Protein AF-A0AAN7ER90-F1 (afdb_monomer_lite)

Radius of gyration: 21.9 Å; chains: 1; bounding box: 72×57×53 Å

Organism: Quercus rubra (NCBI:txid3512)

Foldseek 3Di:
DDDDDDDPPPPPPPPPDDQWDKDWDFDADPPHDTKTFIFIDGADVPHDPDDPDDPDPPDDPDPPTQGLAIDAPLVDAPLWDWEDFDQKIKTFWHFDDDCVVVVVPRHDPVSCVVCVPPDDDRFWQWMWIAHSVPDDDDDRPGPCVRTDTADGEPDGFHNWDWDDDPSKIKIAGDPDDDDPDPDDPDPVSVVVRVVDLRIWMADPVVSDIDRDDDPPDDPPD

Structure (mmCIF, N/CA/C/O backbone):
data_AF-A0AAN7ER90-F1
#
_entry.id   AF-A0AAN7ER90-F1
#
loop_
_atom_site.group_PDB
_atom_site.id
_atom_site.type_symbol
_atom_site.label_atom_id
_atom_site.label_alt_id
_atom_site.label_comp_id
_atom_site.label_asym_id
_atom_site.label_entity_id
_atom_site.label_seq_id
_atom_site.pdbx_PDB_ins_code
_atom_site.Cartn_x
_atom_site.Cartn_y
_atom_site.Cartn_z
_atom_site.occupancy
_atom_site.B_iso_or_equiv
_atom_site.auth_seq_id
_atom_site.auth_comp_id
_atom_site.auth_asym_id
_atom_site.auth_atom_id
_atom_site.pdbx_PDB_model_num
ATOM 1 N N . MET A 1 1 ? -50.163 -34.558 -3.022 1.00 37.84 1 MET A N 1
ATOM 2 C CA . MET A 1 1 ? -48.714 -34.706 -3.271 1.00 37.84 1 MET A CA 1
ATOM 3 C C . MET A 1 1 ? -48.340 -33.726 -4.369 1.00 37.84 1 MET A C 1
ATOM 5 O O . MET A 1 1 ? -48.712 -33.955 -5.508 1.00 37.84 1 MET A O 1
ATOM 9 N N . MET A 1 2 ? -47.710 -32.604 -4.022 1.00 34.16 2 MET A N 1
ATOM 10 C CA . MET A 1 2 ? -47.084 -31.701 -4.992 1.00 34.16 2 MET A CA 1
ATOM 11 C C . MET A 1 2 ? -45.576 -31.827 -4.794 1.00 34.16 2 MET A C 1
ATOM 13 O O . MET A 1 2 ? -45.082 -31.567 -3.699 1.00 34.16 2 MET A O 1
ATOM 17 N N . ALA A 1 3 ? -44.870 -32.297 -5.818 1.00 35.50 3 ALA A N 1
ATOM 18 C CA . ALA A 1 3 ? -43.417 -32.316 -5.832 1.00 35.50 3 ALA A CA 1
ATOM 19 C C . ALA A 1 3 ? -42.932 -30.940 -6.301 1.00 35.50 3 ALA A C 1
ATOM 21 O O . ALA A 1 3 ? -43.167 -30.546 -7.440 1.00 35.50 3 ALA A O 1
ATOM 22 N N . SER A 1 4 ? -42.302 -30.203 -5.389 1.00 38.75 4 SER A N 1
ATOM 23 C CA . SER A 1 4 ? -41.541 -28.990 -5.679 1.00 38.75 4 SER A CA 1
ATOM 24 C C . SER A 1 4 ? -40.199 -29.406 -6.281 1.00 38.75 4 SER A C 1
ATOM 26 O O . SER A 1 4 ? -39.395 -30.053 -5.608 1.00 38.75 4 SER A O 1
ATOM 28 N N . SER A 1 5 ? -39.972 -29.093 -7.557 1.00 40.31 5 SER A N 1
ATOM 29 C CA . SER A 1 5 ? -38.666 -29.236 -8.197 1.00 40.31 5 SER A CA 1
ATOM 30 C C . SER A 1 5 ? -37.827 -27.998 -7.886 1.00 40.31 5 SER A C 1
ATOM 32 O O . SER A 1 5 ? -38.046 -26.930 -8.456 1.00 40.31 5 SER A O 1
ATOM 34 N N . SER A 1 6 ? -36.870 -28.130 -6.971 1.00 41.88 6 SER A N 1
ATOM 35 C CA . SER A 1 6 ? -35.838 -27.120 -6.766 1.00 41.88 6 SER A CA 1
ATOM 36 C C . SER A 1 6 ? -34.815 -27.203 -7.900 1.00 41.88 6 SER A C 1
ATOM 38 O O . SER A 1 6 ? -33.973 -28.099 -7.947 1.00 41.88 6 SER A O 1
ATOM 40 N N . GLU A 1 7 ? -34.884 -26.258 -8.835 1.00 43.12 7 GLU A N 1
ATOM 41 C CA . GLU A 1 7 ? -33.808 -26.031 -9.796 1.00 43.12 7 GLU A CA 1
ATOM 42 C C . GLU A 1 7 ? -32.555 -25.577 -9.036 1.00 43.12 7 GLU A C 1
ATOM 44 O O . GLU A 1 7 ? -32.487 -24.477 -8.482 1.00 43.12 7 GLU A O 1
ATOM 49 N N . LYS A 1 8 ? -31.543 -26.447 -8.991 1.00 40.81 8 LYS A N 1
ATOM 50 C CA . LYS A 1 8 ? -30.180 -26.051 -8.640 1.00 40.81 8 LYS A CA 1
ATOM 51 C C . LYS A 1 8 ? -29.676 -25.117 -9.738 1.00 40.81 8 LYS A C 1
ATOM 53 O O . LYS A 1 8 ? -29.348 -25.572 -10.828 1.00 40.81 8 LYS A O 1
ATOM 58 N N . ARG A 1 9 ? -29.582 -23.819 -9.444 1.00 38.50 9 ARG A N 1
ATOM 59 C CA . ARG A 1 9 ? -28.737 -22.906 -10.222 1.00 38.50 9 ARG A CA 1
ATOM 60 C C . ARG A 1 9 ? -27.284 -23.329 -10.025 1.00 38.50 9 ARG A C 1
ATOM 62 O O . ARG A 1 9 ? -26.704 -23.077 -8.971 1.00 38.50 9 ARG A O 1
ATOM 69 N N . GLU A 1 10 ? -26.712 -23.988 -11.025 1.00 35.03 10 GLU A N 1
ATOM 70 C CA . GLU A 1 10 ? -25.263 -24.084 -11.161 1.00 35.03 10 GLU A CA 1
ATOM 71 C C . GLU A 1 10 ? -24.712 -22.673 -11.360 1.00 35.03 10 GLU A C 1
ATOM 73 O O . GLU A 1 10 ? -24.939 -22.026 -12.383 1.00 35.03 10 GLU A O 1
ATOM 78 N N . VAL A 1 11 ? -23.992 -22.181 -10.355 1.00 37.66 11 VAL A N 1
ATOM 79 C CA . VAL A 1 11 ? -23.098 -21.040 -10.523 1.00 37.66 11 VAL A CA 1
ATOM 80 C C . VAL A 1 11 ? -21.907 -21.560 -11.320 1.00 37.66 11 VAL A C 1
ATOM 82 O O . VAL A 1 11 ? -20.946 -22.083 -10.761 1.00 37.66 11 VAL A O 1
ATOM 85 N N . VAL A 1 12 ? -21.991 -21.473 -12.646 1.00 37.16 12 VAL A N 1
ATOM 86 C CA . VAL A 1 12 ? -20.831 -21.677 -13.513 1.00 37.16 12 VAL A CA 1
ATOM 87 C C . VAL A 1 12 ? -19.950 -20.441 -13.361 1.00 37.16 12 VAL A C 1
ATOM 89 O O . VAL A 1 12 ? -20.079 -19.470 -14.104 1.00 37.16 12 VAL A O 1
ATOM 92 N N . SER A 1 13 ? -19.059 -20.447 -12.370 1.00 42.06 13 SER A N 1
ATOM 93 C CA . SER A 1 13 ? -17.936 -19.517 -12.364 1.00 42.06 13 SER A CA 1
ATOM 94 C C . SER A 1 13 ? -16.975 -19.972 -13.461 1.00 42.06 13 SER A C 1
ATOM 96 O O . SER A 1 13 ? -16.136 -20.849 -13.241 1.00 42.06 13 SER A O 1
ATOM 98 N N . GLN A 1 14 ? -17.111 -19.422 -14.668 1.00 40.81 14 GLN A N 1
ATOM 99 C CA . GLN A 1 14 ? -16.024 -19.465 -15.641 1.00 40.81 14 GLN A CA 1
ATOM 100 C C . GLN A 1 14 ? -14.866 -18.658 -15.051 1.00 40.81 14 GLN A C 1
ATOM 102 O O . GLN A 1 14 ? -14.812 -17.439 -15.178 1.00 40.81 14 GLN A O 1
ATOM 107 N N . ALA A 1 15 ? -13.958 -19.341 -14.356 1.00 49.41 15 ALA A N 1
ATOM 108 C CA . ALA A 1 15 ? -12.673 -18.771 -14.000 1.00 49.41 15 ALA A CA 1
ATOM 109 C C . ALA A 1 15 ? -11.965 -18.427 -15.317 1.00 49.41 15 ALA A C 1
ATOM 111 O O . ALA A 1 15 ? -11.597 -19.320 -16.082 1.00 49.41 15 ALA A O 1
ATOM 112 N N . GLY A 1 16 ? -11.851 -17.133 -15.623 1.00 55.06 16 GLY A N 1
ATOM 113 C CA . GLY A 1 16 ? -11.078 -16.675 -16.770 1.00 55.06 16 GLY A CA 1
ATOM 114 C C . GLY A 1 16 ? -9.661 -17.237 -16.681 1.00 55.06 16 GLY A C 1
ATOM 115 O O . GLY A 1 16 ? -9.055 -17.243 -15.609 1.00 55.06 16 GLY A O 1
ATOM 116 N N . VAL A 1 17 ? -9.132 -17.744 -17.794 1.00 63.12 17 VAL A N 1
ATOM 117 C CA . VAL A 1 17 ? -7.743 -18.211 -17.843 1.00 63.12 17 VAL A CA 1
ATOM 118 C C . VAL A 1 17 ? -6.847 -16.982 -17.715 1.00 63.12 17 VAL A C 1
ATOM 120 O O . VAL A 1 17 ? -6.749 -16.187 -18.648 1.00 63.12 17 VAL A O 1
ATOM 123 N N . ALA A 1 18 ? -6.224 -16.798 -16.551 1.00 67.94 18 ALA A N 1
ATOM 124 C CA . ALA A 1 18 ? -5.278 -15.713 -16.334 1.00 67.94 18 ALA A CA 1
ATOM 125 C C . ALA A 1 18 ? -4.077 -15.885 -17.278 1.00 67.94 18 ALA A C 1
ATOM 127 O O . ALA A 1 18 ? -3.346 -16.870 -17.203 1.00 67.94 18 ALA A O 1
ATOM 128 N N . THR A 1 19 ? -3.879 -14.927 -18.182 1.00 80.12 19 THR A N 1
ATOM 129 C CA . THR A 1 19 ? -2.748 -14.905 -19.128 1.00 80.12 19 THR A CA 1
ATOM 130 C C . THR A 1 19 ? -1.550 -14.129 -18.590 1.00 80.12 19 THR A C 1
ATOM 132 O O . THR A 1 19 ? -0.470 -14.162 -19.179 1.00 80.12 19 THR A O 1
ATOM 135 N N . LYS A 1 20 ? -1.735 -13.424 -17.471 1.00 85.56 20 LYS A N 1
ATOM 136 C CA . LYS A 1 20 ? -0.750 -12.541 -16.857 1.00 85.56 20 LYS A CA 1
ATOM 137 C C . LYS A 1 20 ? -0.740 -12.739 -15.348 1.00 85.56 20 LYS A C 1
ATOM 139 O O . LYS A 1 20 ? -1.789 -12.925 -14.733 1.00 85.56 20 LYS A O 1
ATOM 144 N N . LEU A 1 21 ? 0.451 -12.668 -14.775 1.00 87.38 21 LEU A N 1
ATOM 145 C CA . LEU A 1 21 ? 0.702 -12.586 -13.347 1.00 87.38 21 LEU A CA 1
ATOM 146 C C . LEU A 1 21 ? 1.329 -11.227 -13.056 1.00 87.38 21 LEU A C 1
ATOM 148 O O . LEU A 1 21 ? 2.277 -10.826 -13.728 1.00 87.38 21 LEU A O 1
ATOM 152 N N . TYR A 1 22 ? 0.828 -10.555 -12.029 1.00 89.69 22 TYR A N 1
ATOM 153 C CA . TYR A 1 22 ? 1.427 -9.332 -11.520 1.00 89.69 22 TYR A CA 1
ATOM 154 C C . TYR A 1 22 ? 2.144 -9.627 -10.211 1.00 89.69 22 TYR A C 1
ATOM 156 O O . TYR A 1 22 ? 1.599 -10.307 -9.341 1.00 89.69 22 TYR A O 1
ATOM 164 N N . VAL A 1 23 ? 3.376 -9.141 -10.079 1.00 89.94 23 VAL A N 1
ATOM 165 C CA . VAL A 1 23 ? 4.202 -9.384 -8.892 1.00 89.94 23 VAL A CA 1
ATOM 166 C C . VAL A 1 23 ? 4.719 -8.057 -8.370 1.00 89.94 23 VAL A C 1
ATOM 168 O O . VAL A 1 23 ? 5.500 -7.389 -9.045 1.00 89.94 23 VAL A O 1
ATOM 171 N N . TYR A 1 24 ? 4.271 -7.681 -7.174 1.00 90.62 24 TYR A N 1
ATOM 172 C CA . TYR A 1 24 ? 4.796 -6.537 -6.439 1.00 90.62 24 TYR A CA 1
ATOM 173 C C . TYR A 1 24 ? 5.935 -7.004 -5.534 1.00 90.62 24 TYR A C 1
ATOM 175 O O . TYR A 1 24 ? 5.745 -7.917 -4.729 1.00 90.62 24 TYR A O 1
ATOM 183 N N . LEU A 1 25 ? 7.116 -6.410 -5.687 1.00 87.31 25 LEU A N 1
ATOM 184 C CA . LEU A 1 25 ? 8.321 -6.797 -4.963 1.00 87.31 25 LEU A CA 1
ATOM 185 C C . LEU A 1 25 ? 8.952 -5.597 -4.275 1.00 87.31 25 LEU A C 1
ATOM 187 O O . LEU A 1 25 ? 9.158 -4.549 -4.884 1.00 87.31 25 LEU A O 1
ATOM 191 N N . GLU A 1 26 ? 9.330 -5.825 -3.024 1.00 83.56 26 GLU A N 1
ATOM 192 C CA . GLU A 1 26 ? 10.341 -5.060 -2.309 1.00 83.56 26 GLU A CA 1
ATOM 193 C C . GLU A 1 26 ? 11.697 -5.726 -2.581 1.00 83.56 26 GLU A C 1
ATOM 195 O O . GLU A 1 26 ? 11.884 -6.910 -2.281 1.00 83.56 26 GLU A O 1
ATOM 200 N N . HIS A 1 27 ? 12.634 -5.006 -3.195 1.00 76.31 27 HIS A N 1
ATOM 201 C CA . HIS A 1 27 ? 13.953 -5.542 -3.544 1.00 76.31 27 HIS A CA 1
ATOM 202 C C . HIS A 1 27 ? 15.038 -4.469 -3.454 1.00 76.31 27 HIS A C 1
ATOM 204 O O . HIS A 1 27 ? 14.745 -3.283 -3.400 1.00 76.31 27 HIS A O 1
ATOM 210 N N . ALA A 1 28 ? 16.300 -4.884 -3.396 1.00 69.94 28 ALA A N 1
ATOM 211 C CA . ALA A 1 28 ? 17.447 -3.984 -3.421 1.00 69.94 28 ALA A CA 1
ATOM 212 C C . ALA A 1 28 ? 18.478 -4.518 -4.414 1.00 69.94 28 ALA A C 1
ATOM 214 O O . ALA A 1 28 ? 18.716 -5.728 -4.492 1.00 69.94 28 ALA A O 1
ATOM 215 N N . ILE A 1 29 ? 19.110 -3.621 -5.167 1.00 62.81 29 ILE A N 1
ATOM 216 C CA . ILE A 1 29 ? 20.208 -3.991 -6.059 1.00 62.81 29 ILE A CA 1
ATOM 217 C C . ILE A 1 29 ? 21.502 -3.958 -5.236 1.00 62.81 29 ILE A C 1
ATOM 219 O O . ILE A 1 29 ? 22.058 -2.898 -4.955 1.00 62.81 29 ILE A O 1
ATOM 223 N N . GLY A 1 30 ? 21.974 -5.133 -4.810 1.00 65.69 30 GLY A N 1
ATOM 224 C CA . GLY A 1 30 ? 23.170 -5.262 -3.971 1.00 65.69 30 GLY A CA 1
ATOM 225 C C . GLY A 1 30 ? 22.950 -4.708 -2.560 1.00 65.69 30 GLY A C 1
ATOM 226 O O . GLY A 1 30 ? 22.012 -5.107 -1.878 1.00 65.69 30 GLY A O 1
ATOM 227 N N . SER A 1 31 ? 23.824 -3.802 -2.120 1.00 59.88 31 SER A N 1
ATOM 228 C CA . SER A 1 31 ? 23.656 -3.027 -0.881 1.00 59.88 31 SER A CA 1
ATOM 229 C C . SER A 1 31 ? 22.943 -1.688 -1.107 1.00 59.88 31 SER A C 1
ATOM 231 O O . SER A 1 31 ? 23.024 -0.815 -0.248 1.00 59.88 31 SER A O 1
ATOM 233 N N . GLY A 1 32 ? 22.342 -1.499 -2.285 1.00 60.22 32 GLY A N 1
ATOM 234 C CA . GLY A 1 32 ? 21.674 -0.265 -2.677 1.00 60.22 32 GLY A CA 1
ATOM 235 C C . GLY A 1 32 ? 20.333 -0.043 -1.972 1.00 60.22 32 GLY A C 1
ATOM 236 O O . GLY A 1 32 ? 19.922 -0.843 -1.121 1.00 60.22 32 GLY A O 1
ATOM 237 N N . PRO A 1 33 ? 19.631 1.038 -2.340 1.00 67.50 33 PRO A N 1
ATOM 238 C CA . PRO A 1 33 ? 18.380 1.407 -1.710 1.00 67.50 33 PRO A CA 1
ATOM 239 C C . PRO A 1 33 ? 17.292 0.367 -1.961 1.00 67.50 33 PRO A C 1
ATOM 241 O O . PRO A 1 33 ? 17.321 -0.413 -2.916 1.00 67.50 33 PRO A O 1
ATOM 244 N N . LEU A 1 34 ? 16.300 0.389 -1.079 1.00 71.38 34 LEU A N 1
ATOM 245 C CA . LEU A 1 34 ? 15.117 -0.441 -1.194 1.00 71.38 34 LEU A CA 1
ATOM 246 C C . LEU A 1 34 ? 14.188 0.124 -2.276 1.00 71.38 34 LEU A C 1
ATOM 248 O O . LEU A 1 34 ? 13.732 1.260 -2.173 1.00 71.38 34 LEU A O 1
ATOM 252 N N . ILE A 1 35 ? 13.889 -0.681 -3.284 1.00 76.25 35 ILE A N 1
ATOM 253 C CA . ILE A 1 35 ? 13.062 -0.347 -4.439 1.00 76.25 35 ILE A CA 1
ATOM 254 C C . ILE A 1 35 ? 11.764 -1.149 -4.355 1.00 76.25 35 ILE A C 1
ATOM 256 O O . ILE A 1 35 ? 11.765 -2.335 -4.017 1.00 76.25 35 ILE A O 1
ATOM 260 N N . TYR A 1 36 ? 10.654 -0.501 -4.701 1.00 86.12 36 TYR A N 1
ATOM 261 C CA . TYR A 1 36 ? 9.364 -1.159 -4.872 1.00 86.12 36 TYR A CA 1
ATOM 262 C C . TYR A 1 36 ? 8.986 -1.165 -6.340 1.00 86.12 36 TYR A C 1
ATOM 264 O O . TYR A 1 36 ? 8.924 -0.112 -6.983 1.00 86.12 36 TYR A O 1
ATOM 272 N N . SER A 1 37 ? 8.714 -2.354 -6.861 1.00 88.69 37 SER A N 1
ATOM 273 C CA . SER A 1 37 ? 8.437 -2.549 -8.277 1.00 88.69 37 SER A CA 1
ATOM 274 C C . SER A 1 37 ? 7.264 -3.493 -8.484 1.00 88.69 37 SER A C 1
ATOM 276 O O . SER A 1 37 ? 7.159 -4.519 -7.814 1.00 88.69 37 SER A O 1
ATOM 278 N N . LEU A 1 38 ? 6.411 -3.174 -9.455 1.00 90.44 38 LEU A N 1
ATOM 279 C CA . LEU A 1 38 ? 5.397 -4.078 -9.985 1.00 90.44 38 LEU A CA 1
ATOM 280 C C . LEU A 1 38 ? 5.866 -4.607 -11.339 1.00 90.44 38 LEU A C 1
ATOM 282 O O . LEU A 1 38 ? 6.217 -3.829 -12.228 1.00 90.44 38 LEU A O 1
ATOM 286 N N . PHE A 1 39 ? 5.831 -5.922 -11.507 1.00 88.25 39 PHE A N 1
ATOM 287 C CA . PHE A 1 39 ? 6.177 -6.603 -12.751 1.00 88.25 39 PHE A CA 1
ATOM 288 C C . PHE A 1 39 ? 4.945 -7.256 -13.366 1.00 88.25 39 PHE A C 1
ATOM 290 O O . PHE A 1 39 ? 4.101 -7.785 -12.645 1.00 88.25 39 PHE A O 1
ATOM 297 N N . GLU A 1 40 ? 4.883 -7.269 -14.697 1.00 88.12 40 GLU A N 1
ATOM 298 C CA . GLU A 1 40 ? 3.941 -8.085 -15.462 1.00 88.12 40 GLU A CA 1
ATOM 299 C C . GLU A 1 40 ? 4.680 -9.297 -16.032 1.00 88.12 40 GLU A C 1
ATOM 301 O O . GLU A 1 40 ? 5.689 -9.161 -16.725 1.00 88.12 40 GLU A O 1
ATOM 306 N N . ILE A 1 41 ? 4.176 -10.493 -15.745 1.00 86.00 41 ILE A N 1
ATOM 307 C CA . ILE A 1 41 ? 4.743 -11.759 -16.201 1.00 86.00 41 ILE A CA 1
ATOM 308 C C . ILE A 1 41 ? 3.688 -12.471 -17.040 1.00 86.00 41 ILE A C 1
ATOM 310 O O . ILE A 1 41 ? 2.615 -12.815 -16.547 1.00 86.00 41 ILE A O 1
ATOM 314 N N . ALA A 1 42 ? 3.994 -12.725 -18.311 1.00 85.50 42 ALA A N 1
ATOM 315 C CA . ALA A 1 42 ? 3.138 -13.542 -19.160 1.00 85.50 42 ALA A CA 1
ATOM 316 C C . ALA A 1 42 ? 3.127 -14.996 -18.658 1.00 85.50 42 ALA A C 1
ATOM 318 O O . ALA A 1 42 ? 4.183 -15.613 -18.491 1.00 85.50 42 ALA A O 1
ATOM 319 N N . LEU A 1 43 ? 1.935 -15.547 -18.431 1.00 82.19 43 LEU A N 1
ATOM 320 C CA . LEU A 1 43 ? 1.764 -16.945 -18.055 1.00 82.19 43 LEU A CA 1
ATOM 321 C C . LEU A 1 43 ? 1.638 -17.819 -19.311 1.00 82.19 43 LEU A C 1
ATOM 323 O O . LEU A 1 43 ? 0.910 -17.461 -20.241 1.00 82.19 43 LEU A O 1
ATOM 327 N N . PRO A 1 44 ? 2.312 -18.982 -19.356 1.00 81.69 44 PRO A N 1
ATOM 328 C CA . PRO A 1 44 ? 2.086 -19.950 -20.419 1.00 81.69 44 PRO A CA 1
ATOM 329 C C . PRO A 1 44 ? 0.653 -20.490 -20.343 1.00 81.69 44 PRO A C 1
ATOM 331 O O . PRO A 1 44 ? 0.126 -20.737 -19.258 1.00 81.69 44 PRO A O 1
ATOM 334 N N . ASN A 1 45 ? 0.039 -20.704 -21.505 1.00 79.31 45 ASN A N 1
ATOM 335 C CA . ASN A 1 45 ? -1.270 -21.333 -21.618 1.00 79.31 45 ASN A CA 1
ATOM 336 C C . ASN A 1 45 ? -1.168 -22.581 -22.517 1.00 79.31 45 ASN A C 1
ATOM 338 O O . ASN A 1 45 ? -0.864 -22.425 -23.704 1.00 79.31 45 ASN A O 1
ATOM 342 N N . PRO A 1 46 ? -1.406 -23.801 -21.992 1.00 80.94 46 PRO A N 1
ATOM 343 C CA . PRO A 1 46 ? -1.790 -24.117 -20.609 1.00 80.94 46 PRO A CA 1
ATOM 344 C C . PRO A 1 46 ? -0.638 -23.936 -19.608 1.00 80.94 46 PRO A C 1
ATOM 346 O O . PRO A 1 46 ? 0.537 -23.995 -19.981 1.00 80.94 46 PRO A O 1
ATOM 349 N N . LEU A 1 47 ? -0.975 -23.758 -18.324 1.00 79.75 47 LEU A N 1
ATOM 350 C CA . LEU A 1 47 ? 0.023 -23.790 -17.254 1.00 79.75 47 LEU A CA 1
ATOM 351 C C . LEU A 1 47 ? 0.728 -25.157 -17.247 1.00 79.75 47 LEU A C 1
ATOM 353 O O . LEU A 1 47 ? 0.068 -26.186 -17.428 1.00 79.75 47 LEU A O 1
ATOM 357 N N . PRO A 1 48 ? 2.056 -25.198 -17.035 1.00 79.88 48 PRO A N 1
ATOM 358 C CA . PRO A 1 48 ? 2.773 -26.458 -16.950 1.00 79.88 48 PRO A CA 1
ATOM 359 C C . PRO A 1 48 ? 2.254 -27.281 -15.759 1.00 79.88 48 PRO A C 1
ATOM 361 O O . PRO A 1 48 ? 1.928 -26.708 -14.715 1.00 79.88 48 PRO A O 1
ATOM 364 N N . PRO A 1 49 ? 2.183 -28.619 -15.884 1.00 79.81 49 PRO A N 1
ATOM 365 C CA . PRO A 1 49 ? 1.796 -29.470 -14.769 1.00 79.81 49 PRO A CA 1
ATOM 366 C C . PRO A 1 49 ? 2.789 -29.312 -13.605 1.00 79.81 49 PRO A C 1
ATOM 368 O O . PRO A 1 49 ? 3.971 -29.035 -13.847 1.00 79.81 49 PRO A O 1
ATOM 371 N N . PRO A 1 50 ? 2.348 -29.519 -12.349 1.00 79.81 50 PRO A N 1
ATOM 372 C CA . PRO A 1 50 ? 3.244 -29.510 -11.202 1.00 79.81 50 PRO A CA 1
ATOM 373 C C . PRO A 1 50 ? 4.425 -30.465 -11.438 1.00 79.81 50 PRO A C 1
ATOM 375 O O . PRO A 1 50 ? 4.213 -31.592 -11.900 1.00 79.81 50 PRO A O 1
ATOM 378 N N . PRO A 1 51 ? 5.669 -30.050 -11.150 1.00 77.62 51 PRO A N 1
ATOM 379 C CA . PRO A 1 51 ? 6.824 -30.912 -11.354 1.00 77.62 51 PRO A CA 1
ATOM 380 C C . PRO A 1 51 ? 6.720 -32.171 -10.477 1.00 77.62 51 PRO A C 1
ATOM 382 O O . PRO A 1 51 ? 6.528 -32.082 -9.268 1.00 77.62 51 PRO A O 1
ATOM 385 N N . ILE A 1 52 ? 6.865 -33.352 -11.092 1.00 80.69 52 ILE A N 1
ATOM 386 C CA . ILE A 1 52 ? 6.803 -34.669 -10.417 1.00 80.69 52 ILE A CA 1
ATOM 387 C C . ILE A 1 52 ? 8.071 -34.928 -9.578 1.00 80.69 52 ILE A C 1
ATOM 389 O O . ILE A 1 52 ? 8.057 -35.690 -8.616 1.00 80.69 52 ILE A O 1
ATOM 393 N N . ALA A 1 53 ? 9.168 -34.257 -9.924 1.00 79.31 53 ALA A N 1
ATOM 394 C CA . ALA A 1 53 ? 10.405 -34.212 -9.160 1.00 79.31 53 ALA A CA 1
ATOM 395 C C . ALA A 1 53 ? 10.973 -32.793 -9.234 1.00 79.31 53 ALA A C 1
ATOM 397 O O . ALA A 1 53 ? 10.811 -32.120 -10.255 1.00 79.31 53 ALA A O 1
ATOM 398 N N . ALA A 1 54 ? 11.648 -32.342 -8.174 1.00 71.38 54 ALA A N 1
ATOM 399 C CA . ALA A 1 54 ? 12.340 -31.061 -8.197 1.00 71.38 54 ALA A CA 1
ATOM 400 C C . ALA A 1 54 ? 13.364 -31.074 -9.349 1.00 71.38 54 ALA A C 1
ATOM 402 O O . ALA A 1 54 ? 14.256 -31.930 -9.351 1.00 71.38 54 ALA A O 1
ATOM 403 N N . PRO A 1 55 ? 13.242 -30.188 -10.353 1.00 69.44 55 PRO A N 1
ATOM 404 C CA . PRO A 1 55 ? 14.230 -30.129 -11.413 1.00 69.44 55 PRO A CA 1
ATOM 405 C C . PRO A 1 55 ? 15.594 -29.777 -10.802 1.00 69.44 55 PRO A C 1
ATOM 407 O O . PRO A 1 55 ? 15.650 -29.034 -9.817 1.00 69.44 55 PRO A O 1
ATOM 410 N N . PRO A 1 56 ? 16.709 -30.276 -11.366 1.00 70.25 56 PRO A N 1
ATOM 411 C CA . PRO A 1 56 ? 18.026 -29.816 -10.957 1.00 70.25 56 PRO A CA 1
ATOM 412 C C . PRO A 1 56 ? 18.065 -28.293 -11.084 1.00 70.25 56 PRO A C 1
ATOM 414 O O . PRO A 1 56 ? 17.708 -27.749 -12.133 1.00 70.25 56 PRO A O 1
ATOM 417 N N . VAL A 1 57 ? 18.467 -27.615 -10.005 1.00 64.69 57 VAL A N 1
ATOM 418 C CA . VAL A 1 57 ? 18.502 -26.153 -9.917 1.00 64.69 57 VAL A CA 1
ATOM 419 C C . VAL A 1 57 ? 19.551 -25.626 -10.899 1.00 64.69 57 VAL A C 1
ATOM 421 O O . VAL A 1 57 ? 20.713 -25.421 -10.566 1.00 64.69 57 VAL A O 1
ATOM 424 N N . LYS A 1 58 ? 19.151 -25.429 -12.153 1.00 62.66 58 LYS A N 1
ATOM 425 C CA . LYS A 1 58 ? 19.879 -24.601 -13.108 1.00 62.66 58 LYS A CA 1
ATOM 426 C C . LYS A 1 58 ? 19.299 -23.207 -12.978 1.00 62.66 58 LYS A C 1
ATOM 428 O O . LYS A 1 58 ? 18.315 -22.886 -13.640 1.00 62.66 58 LYS A O 1
ATOM 433 N N . VAL A 1 59 ? 19.892 -22.402 -12.098 1.00 59.69 59 VAL A N 1
ATOM 434 C CA . VAL A 1 59 ? 19.557 -20.980 -12.001 1.00 59.69 59 VAL A CA 1
ATOM 435 C C . VAL A 1 59 ? 20.025 -20.328 -13.298 1.00 59.69 59 VAL A C 1
ATOM 437 O O . VAL A 1 59 ? 21.188 -19.965 -13.449 1.00 59.69 59 VAL A O 1
ATOM 440 N N . LYS A 1 60 ? 19.136 -20.237 -14.286 1.00 57.34 60 LYS A N 1
ATOM 441 C CA . LYS A 1 60 ? 19.287 -19.198 -15.297 1.00 57.34 60 LYS A CA 1
ATOM 442 C C . LYS A 1 60 ? 18.939 -17.887 -14.594 1.00 57.34 60 LYS A C 1
ATOM 444 O O . LYS A 1 60 ? 17.935 -17.876 -13.878 1.00 57.34 60 LYS A O 1
ATOM 449 N N . PRO A 1 61 ? 19.734 -16.818 -14.760 1.00 58.25 61 PRO A N 1
ATOM 450 C CA . PRO A 1 61 ? 19.304 -15.498 -14.328 1.00 58.25 61 PRO A CA 1
ATOM 451 C C . PRO A 1 61 ? 17.897 -15.262 -14.876 1.00 58.25 61 PRO A C 1
ATOM 453 O O . PRO A 1 61 ? 17.642 -15.564 -16.048 1.00 58.25 61 PRO A O 1
ATOM 456 N N . LEU A 1 62 ? 16.981 -14.789 -14.028 1.00 54.78 62 LEU A N 1
ATOM 457 C CA . LEU A 1 62 ? 15.709 -14.281 -14.526 1.00 54.78 62 LEU A CA 1
ATOM 458 C C . LEU A 1 62 ? 16.045 -13.237 -15.605 1.00 54.78 62 LEU A C 1
ATOM 460 O O . LEU A 1 62 ? 16.945 -12.423 -15.373 1.00 54.78 62 LEU A O 1
ATOM 464 N N . PRO A 1 63 ? 15.413 -13.280 -16.794 1.00 58.97 63 PRO A N 1
ATOM 465 C CA . PRO A 1 63 ? 15.543 -12.177 -17.738 1.00 58.97 63 PRO A CA 1
ATOM 466 C C . PRO A 1 63 ? 15.207 -10.903 -16.972 1.00 58.97 63 PRO A C 1
ATOM 468 O O . PRO A 1 63 ? 14.200 -10.908 -16.273 1.00 58.97 63 PRO A O 1
ATOM 471 N N . ASN A 1 64 ? 16.080 -9.892 -17.041 1.00 60.03 64 ASN A N 1
ATOM 472 C CA . ASN A 1 64 ? 15.975 -8.681 -16.230 1.00 60.03 64 ASN A CA 1
ATOM 473 C C . ASN A 1 64 ? 14.590 -8.062 -16.481 1.00 60.03 64 ASN A C 1
ATOM 475 O O . ASN A 1 64 ? 14.372 -7.529 -17.573 1.00 60.03 64 ASN A O 1
ATOM 479 N N . PRO A 1 65 ? 13.613 -8.251 -15.577 1.00 66.94 65 PRO A N 1
ATOM 480 C CA . PRO A 1 65 ? 12.250 -7.893 -15.898 1.00 66.94 65 PRO A CA 1
ATOM 481 C C . PRO A 1 65 ? 12.162 -6.375 -15.783 1.00 66.94 65 PRO A C 1
ATOM 483 O O . PRO A 1 65 ? 12.605 -5.801 -14.794 1.00 66.94 65 PRO A O 1
ATOM 486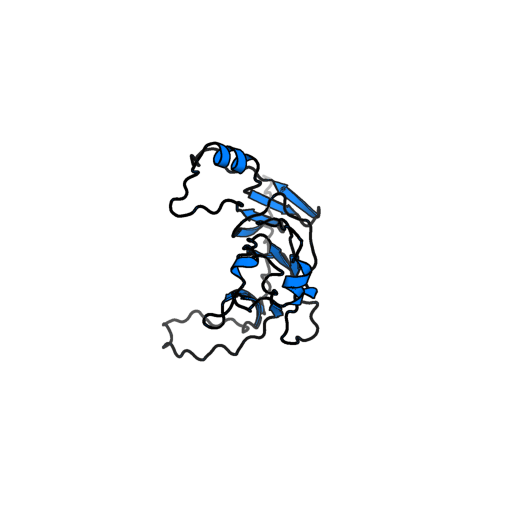 N N . ASN A 1 66 ? 11.626 -5.715 -16.807 1.00 79.56 66 ASN A N 1
ATOM 487 C CA . ASN A 1 66 ? 11.378 -4.282 -16.725 1.00 79.56 66 ASN A CA 1
ATOM 488 C C . ASN A 1 66 ? 10.101 -4.070 -15.904 1.00 79.56 66 ASN A C 1
ATOM 490 O O . ASN A 1 66 ? 9.063 -4.646 -16.252 1.00 79.56 66 ASN A O 1
ATOM 494 N N . PRO A 1 67 ? 10.150 -3.294 -14.813 1.00 86.31 67 PRO A N 1
ATOM 495 C CA . PRO A 1 67 ? 8.964 -3.032 -14.019 1.00 86.31 67 PRO A CA 1
ATOM 496 C C . PRO A 1 67 ? 7.959 -2.200 -14.820 1.00 86.31 67 PRO A C 1
ATOM 498 O O . PRO A 1 67 ? 8.322 -1.264 -15.531 1.00 86.31 67 PRO A O 1
ATOM 501 N N . ILE A 1 68 ? 6.675 -2.529 -14.686 1.00 87.69 68 ILE A N 1
ATOM 502 C CA . ILE A 1 68 ? 5.584 -1.715 -15.241 1.00 87.69 68 ILE A CA 1
ATOM 503 C C . ILE A 1 68 ? 5.255 -0.524 -14.337 1.00 87.69 68 ILE A C 1
ATOM 505 O O . ILE A 1 68 ? 4.731 0.478 -14.820 1.00 87.69 68 ILE A O 1
ATOM 509 N N . LEU A 1 69 ? 5.610 -0.620 -13.052 1.00 89.31 69 LEU A N 1
ATOM 510 C CA . LEU A 1 69 ? 5.583 0.457 -12.069 1.00 89.31 69 LEU A CA 1
ATOM 511 C C . LEU A 1 69 ? 6.836 0.361 -11.193 1.00 89.31 69 LEU A C 1
ATOM 513 O O . LEU A 1 69 ? 7.127 -0.720 -10.679 1.00 89.31 69 LEU A O 1
ATOM 517 N N . GLN A 1 70 ? 7.538 1.469 -10.982 1.00 88.94 70 GLN A N 1
ATOM 518 C CA . GLN A 1 70 ? 8.618 1.570 -9.999 1.00 88.94 70 GLN A CA 1
ATOM 519 C C . GLN A 1 70 ? 8.435 2.834 -9.162 1.00 88.94 70 GLN A C 1
ATOM 521 O O . GLN A 1 70 ? 8.405 3.939 -9.703 1.00 88.94 70 GLN A O 1
ATOM 526 N N . LEU A 1 71 ? 8.319 2.662 -7.845 1.00 87.38 71 LEU A N 1
ATOM 527 C CA . LEU A 1 71 ? 8.137 3.776 -6.917 1.00 87.38 71 LEU A CA 1
ATOM 528 C C . LEU A 1 71 ? 9.470 4.482 -6.670 1.00 87.38 71 LEU A C 1
ATOM 530 O O . LEU A 1 71 ? 10.478 3.830 -6.385 1.00 87.38 71 LEU A O 1
ATOM 534 N N . LYS A 1 72 ? 9.461 5.815 -6.742 1.00 85.44 72 LYS A N 1
ATOM 535 C CA . LYS A 1 72 ? 10.632 6.635 -6.422 1.00 85.44 72 LYS A CA 1
ATOM 536 C C . LYS A 1 72 ? 10.934 6.579 -4.924 1.00 85.44 72 LYS A C 1
ATOM 538 O O . LYS A 1 72 ? 10.046 6.756 -4.083 1.00 85.44 72 LYS A O 1
ATOM 543 N N . LEU A 1 73 ? 12.202 6.345 -4.588 1.00 81.38 73 LEU A N 1
ATOM 544 C CA . LEU A 1 73 ? 12.660 6.311 -3.203 1.00 81.38 73 LEU A CA 1
ATOM 545 C C . LEU A 1 73 ? 12.461 7.682 -2.549 1.00 81.38 73 LEU A C 1
ATOM 547 O O . LEU A 1 73 ? 12.823 8.708 -3.113 1.00 81.38 73 LEU A O 1
ATOM 551 N N . GLY A 1 74 ? 11.890 7.707 -1.346 1.00 81.00 74 GLY A N 1
ATOM 552 C CA . GLY A 1 74 ? 11.668 8.943 -0.593 1.00 81.00 74 GLY A CA 1
ATOM 553 C C . GLY A 1 74 ? 10.451 9.758 -1.039 1.00 81.00 74 GLY A C 1
ATOM 554 O O . GLY A 1 74 ? 10.000 10.605 -0.267 1.00 81.00 74 GLY A O 1
ATOM 555 N N . GLU A 1 75 ? 9.882 9.504 -2.221 1.00 86.88 75 GLU A N 1
ATOM 556 C CA . GLU A 1 75 ? 8.556 10.015 -2.604 1.00 86.88 75 GLU A CA 1
ATOM 557 C C . GLU A 1 75 ? 7.462 9.199 -1.906 1.00 86.88 75 GLU A C 1
ATOM 559 O O . GLU A 1 75 ? 6.558 9.783 -1.313 1.00 86.88 75 GLU A O 1
ATOM 564 N N . TYR A 1 76 ? 7.594 7.865 -1.893 1.00 89.00 76 TYR A N 1
ATOM 565 C CA . TYR A 1 76 ? 6.620 6.946 -1.291 1.00 89.00 76 TYR A CA 1
ATOM 566 C C . TYR A 1 76 ? 7.125 6.296 0.003 1.00 89.00 76 TYR A C 1
ATOM 568 O O . TYR A 1 76 ? 8.339 6.157 0.200 1.00 89.00 76 TYR A O 1
ATOM 576 N N . PRO A 1 77 ? 6.208 5.861 0.889 1.00 88.38 77 PRO A N 1
ATOM 577 C CA . PRO A 1 77 ? 6.566 5.162 2.117 1.00 88.38 77 PRO A CA 1
ATOM 578 C C . PRO A 1 77 ? 7.279 3.841 1.856 1.00 88.38 77 PRO A C 1
ATOM 580 O O . PRO A 1 77 ? 7.073 3.170 0.846 1.00 88.38 77 PRO A O 1
ATOM 583 N N . ARG A 1 78 ? 8.059 3.398 2.838 1.00 84.81 78 ARG A N 1
ATOM 584 C CA . ARG A 1 78 ? 8.594 2.038 2.867 1.00 84.81 78 ARG A CA 1
ATOM 585 C C . ARG A 1 78 ? 7.562 1.070 3.434 1.00 84.81 78 ARG A C 1
ATOM 587 O O . ARG A 1 78 ? 6.782 1.429 4.309 1.00 84.81 78 ARG A O 1
ATOM 594 N N . TYR A 1 79 ? 7.622 -0.185 3.005 1.00 85.94 79 TYR A N 1
ATOM 595 C CA . TYR A 1 79 ? 6.793 -1.296 3.448 1.00 85.94 79 TYR A CA 1
ATOM 596 C C . TYR A 1 79 ? 5.304 -1.075 3.159 1.00 85.94 79 TYR A C 1
ATOM 598 O O . TYR A 1 79 ? 4.444 -1.401 3.982 1.00 85.94 79 TYR A O 1
ATOM 606 N N . MET A 1 80 ? 5.009 -0.480 2.001 1.00 91.69 80 MET A N 1
ATOM 607 C CA . MET A 1 80 ? 3.643 -0.350 1.503 1.00 91.69 80 MET A CA 1
ATOM 608 C C . MET A 1 80 ? 3.047 -1.724 1.206 1.00 91.69 80 MET A C 1
ATOM 610 O O . MET A 1 80 ? 3.744 -2.639 0.761 1.00 91.69 80 MET A O 1
ATOM 614 N N . CYS A 1 81 ? 1.738 -1.841 1.390 1.00 93.50 81 CYS A N 1
ATOM 615 C CA . CYS A 1 81 ? 0.980 -2.966 0.866 1.00 93.50 81 CYS A CA 1
ATOM 616 C C . CYS A 1 81 ? 0.570 -2.681 -0.584 1.00 93.50 81 CYS A C 1
ATOM 618 O O . CYS A 1 81 ? 0.370 -1.525 -0.952 1.00 93.50 81 CYS A O 1
ATOM 620 N N . CYS A 1 82 ? 0.431 -3.738 -1.383 1.00 95.75 82 CYS A N 1
ATOM 621 C CA . CYS A 1 82 ? -0.153 -3.695 -2.716 1.00 95.75 82 CYS A CA 1
ATOM 622 C C . CYS A 1 82 ? -1.220 -4.787 -2.806 1.00 95.75 82 CYS A C 1
ATOM 624 O O . CYS A 1 82 ? -0.952 -5.944 -2.474 1.00 95.75 82 CYS A O 1
ATOM 626 N N . VAL A 1 83 ? -2.424 -4.427 -3.241 1.00 96.44 83 VAL A N 1
ATOM 627 C CA . VAL A 1 83 ? -3.542 -5.362 -3.393 1.00 96.44 83 VAL A CA 1
ATOM 628 C C . VAL A 1 83 ? -4.271 -5.105 -4.705 1.00 96.44 83 VAL A C 1
ATOM 630 O O . VAL A 1 83 ? -4.461 -3.959 -5.109 1.00 96.44 83 VAL A O 1
ATOM 633 N N . GLN A 1 84 ? -4.669 -6.179 -5.381 1.00 95.69 84 GLN A N 1
ATOM 634 C CA . GLN A 1 84 ? -5.415 -6.092 -6.630 1.00 95.69 84 GLN A CA 1
ATOM 635 C C . GLN A 1 84 ? -6.920 -6.133 -6.359 1.00 95.69 84 GLN A C 1
ATOM 637 O O . GLN A 1 84 ? -7.403 -7.067 -5.719 1.00 95.69 84 GLN A O 1
ATOM 642 N N . LEU A 1 85 ? -7.656 -5.167 -6.906 1.00 95.38 85 LEU A N 1
ATOM 643 C CA . LEU A 1 85 ? -9.116 -5.164 -6.969 1.00 95.38 85 LEU A CA 1
ATOM 644 C C . LEU A 1 85 ? -9.543 -4.886 -8.414 1.00 95.38 85 LEU A C 1
ATOM 646 O O . LEU A 1 85 ? -9.234 -3.836 -8.978 1.00 95.38 85 LEU A O 1
ATOM 650 N N . GLY A 1 86 ? -10.243 -5.843 -9.026 1.00 92.38 86 GLY A N 1
ATOM 651 C CA . GLY A 1 86 ? -10.535 -5.792 -10.458 1.00 92.38 86 GLY A CA 1
ATOM 652 C C . GLY A 1 86 ? -9.245 -5.764 -11.289 1.00 92.38 86 GLY A C 1
ATOM 653 O O . GLY A 1 86 ? -8.351 -6.594 -11.101 1.00 92.38 86 GLY A O 1
ATOM 654 N N . SER A 1 87 ? -9.139 -4.807 -12.210 1.00 90.19 87 SER A N 1
ATOM 655 C CA . SER A 1 87 ? -7.936 -4.579 -13.025 1.00 90.19 87 SER A CA 1
ATOM 656 C C . SER A 1 87 ? -6.886 -3.690 -12.355 1.00 90.19 87 SER A C 1
ATOM 658 O O . SER A 1 87 ? -5.789 -3.564 -12.889 1.00 90.19 87 SER A O 1
ATOM 660 N N . ASN A 1 88 ? -7.202 -3.083 -11.209 1.00 93.94 88 ASN A N 1
ATOM 661 C CA . ASN A 1 88 ? -6.386 -2.042 -10.597 1.00 93.94 88 ASN A CA 1
ATOM 662 C C . ASN A 1 88 ? -5.589 -2.561 -9.400 1.00 93.94 88 ASN A C 1
ATOM 664 O O . ASN A 1 88 ? -6.032 -3.449 -8.664 1.00 93.94 88 ASN A O 1
ATOM 668 N N . PHE A 1 89 ? -4.434 -1.944 -9.173 1.00 95.81 89 PHE A N 1
ATOM 669 C CA . PHE A 1 89 ? -3.591 -2.169 -8.005 1.00 95.81 89 PHE A CA 1
ATOM 670 C C . PHE A 1 89 ? -3.684 -0.981 -7.061 1.00 95.81 89 PHE A C 1
ATOM 672 O O . PHE A 1 89 ? -3.483 0.158 -7.470 1.00 95.81 89 PHE A O 1
ATOM 679 N N . TYR A 1 90 ? -3.964 -1.259 -5.795 1.00 97.00 90 TYR A N 1
ATOM 680 C CA . TYR A 1 90 ? -4.049 -0.270 -4.731 1.00 97.00 90 TYR A CA 1
ATOM 681 C C . TYR A 1 90 ? -2.804 -0.388 -3.860 1.00 97.00 90 TYR A C 1
ATOM 683 O O . TYR A 1 90 ? -2.540 -1.459 -3.309 1.00 97.00 90 TYR A O 1
ATOM 691 N N . LEU A 1 91 ? -2.051 0.703 -3.740 1.00 96.31 91 LEU A N 1
ATOM 692 C CA . LEU A 1 91 ? -0.833 0.801 -2.945 1.00 96.31 91 LEU A CA 1
ATOM 693 C C . LEU A 1 91 ? -1.052 1.771 -1.785 1.00 96.31 91 LEU A C 1
ATOM 695 O O . LEU A 1 91 ? -1.481 2.904 -2.003 1.00 96.31 91 LEU A O 1
ATOM 699 N N . PHE A 1 92 ? -0.770 1.349 -0.553 1.00 96.00 92 PHE A N 1
ATOM 700 C CA . PHE A 1 92 ? -1.033 2.180 0.628 1.00 96.00 92 PHE A CA 1
ATOM 701 C C . PHE A 1 92 ? -0.262 1.757 1.880 1.00 96.00 92 PHE A C 1
ATOM 703 O O . PHE A 1 92 ? 0.302 0.661 1.976 1.00 96.00 92 PHE A O 1
ATOM 710 N N . GLY A 1 93 ? -0.302 2.651 2.871 1.00 93.44 93 GLY A N 1
ATOM 711 C CA . GLY A 1 93 ? 0.353 2.502 4.163 1.00 93.44 93 GLY A CA 1
ATOM 712 C C . GLY A 1 93 ? 1.869 2.550 4.048 1.00 93.44 93 GLY A C 1
ATOM 713 O O . GLY A 1 93 ? 2.415 3.213 3.173 1.00 93.44 93 GLY A O 1
ATOM 714 N N . GLY A 1 94 ? 2.542 1.849 4.951 1.00 90.50 94 GLY A N 1
ATOM 715 C CA . GLY A 1 94 ? 3.983 1.930 5.100 1.00 90.50 94 GLY A CA 1
ATOM 716 C C . GLY A 1 94 ? 4.402 3.027 6.073 1.00 90.50 94 GLY A C 1
ATOM 717 O O . GLY A 1 94 ? 3.604 3.513 6.877 1.00 90.50 94 GLY A O 1
ATOM 718 N N . LYS A 1 95 ? 5.687 3.366 6.033 1.00 87.50 95 LYS A N 1
ATOM 719 C CA . LYS A 1 95 ? 6.298 4.376 6.888 1.00 87.50 95 LYS A CA 1
ATOM 720 C C . LYS A 1 95 ? 7.293 5.222 6.095 1.00 87.50 95 LYS A C 1
ATOM 722 O O . LYS A 1 95 ? 8.120 4.657 5.376 1.00 87.50 95 LYS A O 1
ATOM 727 N N . TYR A 1 96 ? 7.253 6.541 6.250 1.00 83.06 96 TYR A N 1
ATOM 728 C CA . TYR A 1 96 ? 8.410 7.369 5.919 1.00 83.06 96 TYR A CA 1
ATOM 729 C C . TYR A 1 96 ? 9.439 7.227 7.043 1.00 83.06 96 TYR A C 1
ATOM 731 O O . TYR A 1 96 ? 9.147 7.480 8.210 1.00 83.06 96 TYR A O 1
ATOM 739 N N . ASP A 1 97 ? 10.639 6.763 6.712 1.00 69.50 97 ASP A N 1
ATOM 740 C CA . ASP A 1 97 ? 11.766 6.992 7.612 1.00 69.50 97 ASP A CA 1
ATOM 741 C C . ASP A 1 97 ? 12.143 8.478 7.515 1.00 69.50 97 ASP A C 1
ATOM 743 O O . ASP A 1 97 ? 11.930 9.086 6.460 1.00 69.50 97 ASP A O 1
ATOM 747 N N . ASP A 1 98 ? 12.670 9.063 8.599 1.00 59.81 98 ASP A N 1
ATOM 748 C CA . ASP A 1 98 ? 13.249 10.408 8.540 1.00 59.81 98 ASP A CA 1
ATOM 749 C C . ASP A 1 98 ? 14.173 10.467 7.324 1.00 59.81 98 ASP A C 1
ATOM 751 O O . ASP A 1 98 ? 15.031 9.597 7.151 1.00 59.81 98 ASP A O 1
ATOM 755 N N . LEU A 1 99 ? 13.972 11.466 6.460 1.00 54.84 99 LEU A N 1
ATOM 756 C CA . LEU A 1 99 ? 14.757 11.632 5.231 1.00 54.84 99 LEU A CA 1
ATOM 757 C C . LEU A 1 99 ? 16.264 11.707 5.532 1.00 54.84 99 LEU A C 1
ATOM 759 O O . LEU A 1 99 ? 17.072 11.337 4.684 1.00 54.84 99 LEU A O 1
ATOM 763 N N . ASP A 1 100 ? 16.612 12.079 6.765 1.00 45.94 100 ASP A N 1
ATOM 764 C CA . ASP A 1 100 ? 17.959 12.091 7.337 1.00 45.94 100 ASP A CA 1
ATOM 765 C C . ASP A 1 100 ? 18.608 10.691 7.404 1.00 45.94 100 ASP A C 1
ATOM 767 O O . ASP A 1 100 ? 19.826 10.561 7.335 1.00 45.94 100 ASP A O 1
ATOM 771 N N . LEU A 1 101 ? 17.835 9.601 7.487 1.00 48.94 101 LEU A N 1
ATOM 772 C CA . LEU A 1 101 ? 18.369 8.229 7.417 1.00 48.94 101 LEU A CA 1
ATOM 773 C C . LEU A 1 101 ? 18.658 7.774 5.979 1.00 48.94 101 LEU A C 1
ATOM 775 O O . LEU A 1 101 ? 19.270 6.724 5.772 1.00 48.94 101 LEU A O 1
ATOM 779 N N . CYS A 1 102 ? 18.238 8.559 4.988 1.00 51.84 102 CYS A N 1
ATOM 780 C CA . CYS A 1 102 ? 18.536 8.355 3.575 1.00 51.84 102 CYS A CA 1
ATOM 781 C C . CYS A 1 102 ? 19.684 9.254 3.078 1.00 51.84 102 CYS A C 1
ATOM 783 O O . CYS A 1 102 ? 19.864 9.403 1.869 1.00 51.84 102 CYS A O 1
ATOM 785 N N . ASP A 1 103 ? 20.501 9.792 3.993 1.00 47.97 103 ASP A N 1
ATOM 786 C CA . ASP A 1 103 ? 21.706 10.597 3.720 1.00 47.97 103 ASP A CA 1
ATOM 787 C C . ASP A 1 103 ? 22.782 9.876 2.879 1.00 47.97 103 ASP A C 1
ATOM 789 O O . ASP A 1 103 ? 23.777 10.468 2.458 1.00 47.97 103 ASP A O 1
ATOM 793 N N . HIS A 1 104 ? 22.592 8.596 2.566 1.00 50.53 104 HIS A N 1
ATOM 794 C CA . HIS A 1 104 ? 23.466 7.831 1.685 1.00 50.53 104 HIS A CA 1
ATOM 795 C C . HIS A 1 104 ? 23.134 8.032 0.200 1.00 50.53 104 HIS A C 1
ATOM 797 O O . HIS A 1 104 ? 22.935 7.062 -0.506 1.00 50.53 104 HIS A O 1
ATOM 803 N N . GLY A 1 105 ? 23.071 9.275 -0.290 1.00 53.91 105 GLY A N 1
ATOM 804 C CA . GLY A 1 105 ? 23.163 9.596 -1.730 1.00 53.91 105 GLY A CA 1
ATOM 805 C C . GLY A 1 105 ? 22.088 9.039 -2.682 1.00 53.91 105 GLY A C 1
ATOM 806 O O . GLY A 1 105 ? 22.144 9.350 -3.866 1.00 53.91 105 GLY A O 1
ATOM 807 N N . ASP A 1 106 ? 21.115 8.275 -2.186 1.00 68.50 106 ASP A N 1
ATOM 808 C CA . ASP A 1 106 ? 20.256 7.415 -3.011 1.00 68.50 106 ASP A CA 1
ATOM 809 C C . ASP A 1 106 ? 18.867 8.009 -3.322 1.00 68.50 106 ASP A C 1
ATOM 811 O O . ASP A 1 106 ? 18.125 7.452 -4.130 1.00 68.50 106 ASP A O 1
ATOM 815 N N . ILE A 1 107 ? 18.480 9.118 -2.677 1.00 76.81 107 ILE A N 1
ATOM 816 C CA . ILE A 1 107 ? 17.244 9.856 -2.999 1.00 76.81 107 ILE A CA 1
ATOM 817 C C . ILE A 1 107 ? 17.554 10.961 -4.012 1.00 76.81 107 ILE A C 1
ATOM 819 O O . ILE A 1 107 ? 18.482 11.746 -3.800 1.00 76.81 107 ILE A O 1
ATOM 823 N N . ASP A 1 108 ? 16.717 11.080 -5.044 1.00 78.75 108 ASP A N 1
ATOM 824 C CA . ASP A 1 108 ? 16.788 12.162 -6.027 1.00 78.75 108 ASP A CA 1
ATOM 825 C C . ASP A 1 108 ? 16.745 13.551 -5.369 1.00 78.75 108 ASP A C 1
ATOM 827 O O . ASP A 1 108 ? 15.904 13.846 -4.512 1.00 78.75 108 ASP A O 1
ATOM 831 N N . GLU A 1 109 ? 17.620 14.454 -5.818 1.00 82.94 109 GLU A N 1
ATOM 832 C CA . GLU A 1 109 ? 17.713 15.827 -5.295 1.00 82.94 109 GLU A CA 1
ATOM 833 C C . GLU A 1 109 ? 16.394 16.604 -5.415 1.00 82.94 109 GLU A C 1
ATOM 835 O O . GLU A 1 109 ? 16.083 17.456 -4.579 1.00 82.94 109 GLU A O 1
ATOM 840 N N . GLU A 1 110 ? 15.576 16.289 -6.422 1.00 85.56 110 GLU A N 1
ATOM 841 C CA . GLU A 1 110 ? 14.242 16.869 -6.571 1.00 85.56 110 GLU A CA 1
ATOM 842 C C . GLU A 1 110 ? 13.327 16.508 -5.393 1.00 85.56 110 GLU A C 1
ATOM 844 O O . GLU A 1 110 ? 12.668 17.388 -4.834 1.00 85.56 110 GLU A O 1
ATOM 849 N N . ILE A 1 111 ? 13.338 15.244 -4.959 1.00 84.38 111 ILE A N 1
ATOM 850 C CA . ILE A 1 111 ? 12.549 14.763 -3.820 1.00 84.38 111 ILE A CA 1
ATOM 851 C C . ILE A 1 111 ? 13.072 15.406 -2.535 1.00 84.38 111 ILE A C 1
ATOM 853 O O . ILE A 1 111 ? 12.289 15.955 -1.756 1.00 84.38 111 ILE A O 1
ATOM 857 N N . LYS A 1 112 ? 14.396 15.438 -2.330 1.00 82.75 112 LYS A N 1
ATOM 858 C CA . LYS A 1 112 ? 14.990 16.130 -1.170 1.00 82.75 112 LYS A CA 1
ATOM 859 C C . LYS A 1 112 ? 14.541 17.587 -1.104 1.00 82.75 112 LYS A C 1
ATOM 861 O O . LYS A 1 112 ? 14.076 18.052 -0.063 1.00 82.75 112 LYS A O 1
ATOM 866 N N . LYS A 1 113 ? 14.600 18.304 -2.229 1.00 86.00 113 LYS A N 1
ATOM 867 C CA . LYS A 1 113 ? 14.173 19.705 -2.312 1.00 86.00 113 LYS A CA 1
ATOM 868 C C . LYS A 1 113 ? 12.679 19.864 -2.033 1.00 86.00 113 LYS A C 1
ATOM 870 O O . LYS A 1 113 ? 12.322 20.737 -1.237 1.00 86.00 113 LYS A O 1
ATOM 875 N N . LYS A 1 114 ? 11.830 19.024 -2.637 1.00 85.62 114 LYS A N 1
ATOM 876 C CA . LYS A 1 114 ? 10.363 19.036 -2.478 1.00 85.62 114 LYS A CA 1
ATOM 877 C C . LYS A 1 114 ? 9.936 18.941 -1.014 1.00 85.62 114 LYS A C 1
ATOM 879 O O . LYS A 1 114 ? 8.973 19.596 -0.625 1.00 85.62 114 LYS A O 1
ATOM 884 N N . TYR A 1 115 ? 10.672 18.183 -0.204 1.00 83.38 115 TYR A N 1
ATOM 885 C CA . TYR A 1 115 ? 10.300 17.903 1.184 1.00 83.38 115 TYR A CA 1
ATOM 886 C C . TYR A 1 115 ? 11.231 18.507 2.241 1.00 83.38 115 TYR A C 1
ATOM 888 O O . TYR A 1 115 ? 11.002 18.302 3.427 1.00 83.38 115 TYR A O 1
ATOM 896 N N . SER A 1 116 ? 12.218 19.311 1.837 1.00 82.00 116 SER A N 1
ATOM 897 C CA . SER A 1 116 ? 13.212 19.946 2.723 1.00 82.00 116 SER A CA 1
ATOM 898 C C . SER A 1 116 ? 12.631 20.780 3.873 1.00 82.00 116 SER A C 1
ATOM 900 O O . SER A 1 116 ? 13.292 20.969 4.885 1.00 82.00 116 SER A O 1
ATOM 902 N N . ASN A 1 117 ? 11.402 21.284 3.729 1.00 80.69 117 ASN A N 1
ATOM 903 C CA . ASN A 1 117 ? 10.719 22.103 4.737 1.00 80.69 117 ASN A CA 1
ATOM 904 C C . ASN A 1 117 ? 9.300 21.595 5.043 1.00 80.69 117 ASN A C 1
ATOM 906 O O . ASN A 1 117 ? 8.440 22.368 5.467 1.00 80.69 117 ASN A O 1
ATOM 910 N N . VAL A 1 118 ? 9.025 20.315 4.775 1.00 82.25 118 VAL A N 1
ATOM 911 C CA . VAL A 1 118 ? 7.696 19.720 4.962 1.00 82.25 118 VAL A CA 1
ATOM 912 C C . VAL A 1 118 ? 7.783 18.608 5.995 1.00 82.25 118 VAL A C 1
ATOM 914 O O . VAL A 1 118 ? 8.408 17.579 5.756 1.00 82.25 118 VAL A O 1
ATOM 917 N N . THR A 1 119 ? 7.095 18.783 7.121 1.00 81.50 119 THR A N 1
ATOM 918 C CA . THR A 1 119 ? 6.856 17.688 8.065 1.00 81.50 119 THR A CA 1
ATOM 919 C C . THR A 1 119 ? 5.807 16.757 7.471 1.00 81.50 119 THR A C 1
ATOM 921 O O . THR A 1 119 ? 4.657 17.154 7.275 1.00 81.50 119 THR A O 1
ATOM 924 N N . ARG A 1 120 ? 6.211 15.529 7.148 1.00 83.38 120 ARG A N 1
ATOM 925 C CA . ARG A 1 120 ? 5.293 14.483 6.693 1.00 83.38 120 ARG A CA 1
ATOM 926 C C . ARG A 1 120 ? 4.772 13.704 7.892 1.00 83.38 120 ARG A C 1
ATOM 928 O O . ARG A 1 120 ? 5.435 13.626 8.918 1.00 83.38 120 ARG A O 1
ATOM 935 N N . ASP A 1 121 ? 3.585 13.130 7.741 1.00 84.81 121 ASP A N 1
ATOM 936 C CA . ASP A 1 121 ? 3.117 12.102 8.664 1.00 84.81 121 ASP A CA 1
ATOM 937 C C . ASP A 1 121 ? 3.979 10.850 8.468 1.00 84.81 121 ASP A C 1
ATOM 939 O O . ASP A 1 121 ? 4.065 10.350 7.346 1.00 84.81 121 ASP A O 1
ATOM 943 N N . ASP A 1 122 ? 4.603 10.351 9.536 1.00 85.00 122 ASP A N 1
ATOM 944 C CA . ASP A 1 122 ? 5.407 9.124 9.523 1.00 85.00 122 ASP A CA 1
ATOM 945 C C . ASP A 1 122 ? 4.641 7.948 8.908 1.00 85.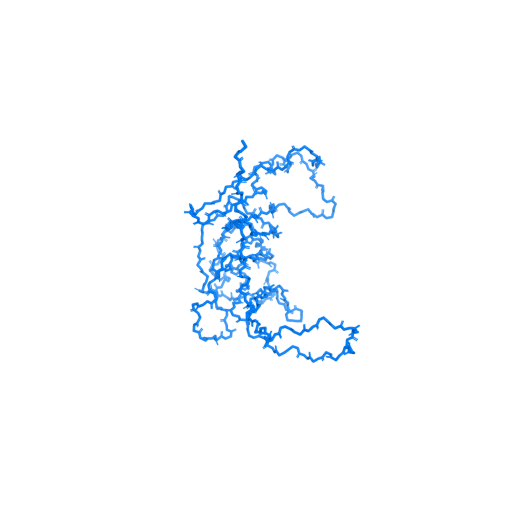00 122 ASP A C 1
ATOM 947 O O . ASP A 1 122 ? 5.234 7.110 8.227 1.00 85.00 122 ASP A O 1
ATOM 951 N N . TYR A 1 123 ? 3.326 7.887 9.140 1.00 90.00 123 TYR A N 1
ATOM 952 C CA . TYR A 1 123 ? 2.450 6.815 8.679 1.00 90.00 123 TYR A CA 1
ATOM 953 C C . TYR A 1 123 ? 1.310 7.408 7.851 1.00 90.00 123 TYR A C 1
ATOM 955 O O . TYR A 1 123 ? 0.220 7.652 8.372 1.00 90.00 123 TYR A O 1
ATOM 963 N N . PRO A 1 124 ? 1.518 7.633 6.546 1.00 91.88 124 PRO A N 1
ATOM 964 C CA . PRO A 1 124 ? 0.526 8.314 5.737 1.00 91.88 124 PRO A CA 1
ATOM 965 C C . PRO A 1 124 ? -0.736 7.477 5.543 1.00 91.88 124 PRO A C 1
ATOM 967 O O . PRO A 1 124 ? -0.743 6.241 5.580 1.00 91.88 124 PRO A O 1
ATOM 970 N N . ARG A 1 125 ? -1.822 8.202 5.279 1.00 95.44 125 ARG A N 1
ATOM 971 C CA . ARG A 1 125 ? -3.142 7.648 4.952 1.00 95.44 125 ARG A CA 1
ATOM 972 C C . ARG A 1 125 ? -3.399 7.573 3.453 1.00 95.44 125 ARG A C 1
ATOM 974 O O . ARG A 1 125 ? -4.439 7.054 3.057 1.00 95.44 125 ARG A O 1
ATOM 981 N N . ASP A 1 126 ? -2.484 8.112 2.647 1.00 95.56 126 ASP A N 1
ATOM 982 C CA . ASP A 1 126 ? -2.600 8.149 1.195 1.00 95.56 126 ASP A CA 1
ATOM 983 C C . ASP A 1 126 ? -2.756 6.738 0.612 1.00 95.56 126 ASP A C 1
ATOM 985 O O . ASP A 1 126 ? -2.106 5.777 1.040 1.00 95.56 126 ASP A O 1
ATOM 989 N N . VAL A 1 127 ? -3.625 6.648 -0.391 1.00 97.00 127 VAL A N 1
ATOM 990 C CA . VAL A 1 127 ? -3.875 5.450 -1.188 1.00 97.00 127 VAL A CA 1
ATOM 991 C C . VAL A 1 127 ? -3.636 5.817 -2.643 1.00 97.00 127 VAL A C 1
ATOM 993 O O . VAL A 1 127 ? -4.126 6.844 -3.117 1.00 97.00 127 VAL A O 1
ATOM 996 N N . TYR A 1 128 ? -2.892 4.974 -3.344 1.00 96.12 128 TYR A N 1
ATOM 997 C CA . TYR A 1 128 ? -2.534 5.162 -4.741 1.00 96.12 128 TYR A CA 1
ATOM 998 C C . TYR A 1 128 ? -3.120 4.034 -5.581 1.00 96.12 128 TYR A C 1
ATOM 1000 O O . TYR A 1 128 ? -3.041 2.871 -5.191 1.00 96.12 128 TYR A O 1
ATOM 1008 N N . ILE A 1 129 ? -3.691 4.368 -6.732 1.00 95.19 129 ILE A N 1
ATOM 1009 C CA . ILE A 1 129 ? -4.245 3.416 -7.691 1.00 95.19 129 ILE A CA 1
ATOM 1010 C C . ILE A 1 129 ? -3.355 3.394 -8.924 1.00 95.19 129 ILE A C 1
ATOM 1012 O O . ILE A 1 129 ? -3.072 4.437 -9.514 1.00 95.19 129 ILE A O 1
ATOM 1016 N N . PHE A 1 130 ? -2.968 2.194 -9.332 1.00 94.00 130 PHE A N 1
ATOM 1017 C CA . PHE A 1 130 ? -2.271 1.924 -10.575 1.00 94.00 130 PHE A CA 1
ATOM 1018 C C . PHE A 1 130 ? -3.145 1.062 -11.491 1.00 94.00 130 PHE A C 1
ATOM 1020 O O . PHE A 1 130 ? -3.531 -0.049 -11.118 1.00 94.00 130 PHE A O 1
ATOM 1027 N N . ASP A 1 131 ? -3.423 1.561 -12.696 1.00 91.56 131 ASP A N 1
ATOM 1028 C CA . ASP A 1 131 ? -4.071 0.796 -13.764 1.00 91.56 131 ASP A CA 1
ATOM 1029 C C . ASP A 1 131 ? -3.008 0.324 -14.777 1.00 91.56 131 ASP A C 1
ATOM 1031 O O . ASP A 1 131 ? -2.466 1.146 -15.528 1.00 91.56 131 ASP A O 1
ATOM 1035 N N . PRO A 1 132 ? -2.713 -0.988 -14.858 1.00 86.94 132 PRO A N 1
ATOM 1036 C CA . PRO A 1 132 ? -1.695 -1.520 -15.762 1.00 86.94 132 PRO A CA 1
ATOM 1037 C C . PRO A 1 132 ? -2.048 -1.339 -17.250 1.00 86.94 132 PRO A C 1
ATOM 1039 O O . PRO A 1 132 ? -1.155 -1.399 -18.100 1.00 86.94 132 PRO A O 1
ATOM 1042 N N . THR A 1 133 ? -3.321 -1.113 -17.594 1.00 82.38 133 THR A N 1
ATOM 1043 C CA . THR A 1 133 ? -3.805 -1.025 -18.985 1.00 82.38 133 THR A CA 1
ATOM 1044 C C . THR A 1 133 ? -3.572 0.338 -19.627 1.00 82.38 133 THR A C 1
ATOM 1046 O O . THR A 1 133 ? -3.535 0.447 -20.851 1.00 82.38 133 THR A O 1
ATOM 1049 N N . THR A 1 134 ? -3.335 1.371 -18.820 1.00 71.38 134 THR A N 1
ATOM 1050 C CA . THR A 1 134 ? -3.121 2.750 -19.287 1.00 71.38 134 THR A CA 1
ATOM 1051 C C . THR A 1 134 ? -1.709 3.006 -19.840 1.00 71.38 134 THR A C 1
ATOM 1053 O O . THR A 1 134 ? -1.333 4.147 -20.102 1.00 71.38 134 THR A O 1
ATOM 1056 N N . THR A 1 135 ? -0.894 1.964 -20.046 1.00 56.91 135 THR A N 1
ATOM 1057 C CA . THR A 1 135 ? 0.534 2.116 -20.350 1.00 56.91 135 THR A CA 1
ATOM 1058 C C . THR A 1 135 ? 0.855 2.260 -21.847 1.00 56.91 135 THR A C 1
ATOM 1060 O O . THR A 1 135 ? 0.700 1.335 -22.641 1.00 56.91 135 THR A O 1
ATOM 1063 N N . ALA A 1 136 ? 1.416 3.419 -22.214 1.00 46.97 136 ALA A N 1
ATOM 1064 C CA . ALA A 1 136 ? 2.417 3.527 -23.279 1.00 46.97 136 ALA A CA 1
ATOM 1065 C C . ALA A 1 136 ? 3.800 3.093 -22.736 1.00 46.97 136 ALA A C 1
ATOM 1067 O O . ALA A 1 136 ? 4.031 3.126 -21.523 1.00 46.97 136 ALA A O 1
ATOM 1068 N N . ALA A 1 137 ? 4.684 2.639 -23.631 1.00 46.72 137 ALA A N 1
ATOM 1069 C CA . ALA A 1 137 ? 5.980 2.014 -23.340 1.00 46.72 137 ALA A CA 1
ATOM 1070 C C . ALA A 1 137 ? 6.878 2.810 -22.364 1.00 46.72 137 ALA A C 1
ATOM 1072 O O . ALA A 1 137 ? 6.838 4.034 -22.318 1.00 46.72 137 ALA A O 1
ATOM 1073 N N . ALA A 1 138 ? 7.663 2.075 -21.571 1.00 48.88 138 ALA A N 1
ATOM 1074 C CA . ALA A 1 138 ? 8.456 2.566 -20.448 1.00 48.88 138 ALA A CA 1
ATOM 1075 C C . ALA A 1 138 ? 9.832 3.115 -20.860 1.00 48.88 138 ALA A C 1
ATOM 1077 O O . ALA A 1 138 ? 10.573 2.425 -21.558 1.00 48.88 138 ALA A O 1
ATOM 1078 N N . ASP A 1 139 ? 10.194 4.272 -20.304 1.00 47.62 139 ASP A N 1
ATOM 1079 C CA . ASP A 1 139 ? 11.586 4.643 -20.049 1.00 47.62 139 ASP A CA 1
ATOM 1080 C C . ASP A 1 139 ? 11.939 4.275 -18.594 1.00 47.62 139 ASP A C 1
ATOM 1082 O O . ASP A 1 139 ? 11.060 4.161 -17.737 1.00 47.62 139 ASP A O 1
ATOM 1086 N N . ALA A 1 140 ? 13.218 3.992 -18.340 1.00 49.62 140 ALA A N 1
ATOM 1087 C CA . ALA A 1 140 ? 13.714 3.288 -17.151 1.00 49.62 140 ALA A CA 1
ATOM 1088 C C . ALA A 1 140 ? 13.785 4.125 -15.854 1.00 49.62 140 ALA A C 1
ATOM 1090 O O . ALA A 1 140 ? 14.167 3.583 -14.816 1.00 49.62 140 ALA A O 1
ATOM 1091 N N . ASP A 1 141 ? 13.385 5.395 -15.892 1.00 54.12 141 ASP A N 1
ATOM 1092 C CA . ASP A 1 141 ? 13.392 6.291 -14.734 1.00 54.12 141 ASP A CA 1
ATOM 1093 C C . ASP A 1 141 ? 11.964 6.457 -14.195 1.00 54.12 141 ASP A C 1
ATOM 1095 O O . ASP A 1 141 ? 11.012 6.534 -14.969 1.00 54.12 141 ASP A O 1
ATOM 1099 N N . GLY A 1 142 ? 11.817 6.431 -12.863 1.00 59.44 142 GLY A N 1
ATOM 1100 C CA . GLY A 1 142 ? 10.564 6.194 -12.128 1.00 59.44 142 GLY A CA 1
ATOM 1101 C C . GLY A 1 142 ? 9.284 6.708 -12.798 1.00 59.44 142 GLY A C 1
ATOM 1102 O O . GLY A 1 142 ? 9.173 7.875 -13.159 1.00 59.44 142 GLY A O 1
ATOM 1103 N N . ASN A 1 143 ? 8.299 5.821 -12.936 1.00 67.06 143 ASN A N 1
ATOM 1104 C CA . ASN A 1 143 ? 7.066 6.057 -13.692 1.00 67.06 143 ASN A CA 1
ATOM 1105 C C . ASN A 1 143 ? 5.829 6.166 -12.783 1.00 67.06 143 ASN A C 1
ATOM 1107 O O . ASN A 1 143 ? 4.722 5.759 -13.143 1.00 67.06 143 ASN A O 1
ATOM 1111 N N . ASP A 1 144 ? 6.047 6.695 -11.588 1.00 66.06 144 ASP A N 1
ATOM 1112 C CA . ASP A 1 144 ? 5.067 6.856 -10.525 1.00 66.06 144 ASP A CA 1
ATOM 1113 C C . ASP A 1 144 ? 4.026 7.951 -10.809 1.00 66.06 144 ASP A C 1
ATOM 1115 O O . ASP A 1 144 ? 2.955 7.928 -10.211 1.00 66.06 144 ASP A O 1
ATOM 1119 N N . ASP A 1 145 ? 4.253 8.810 -11.809 1.00 73.50 145 ASP A N 1
ATOM 1120 C CA . ASP A 1 145 ? 3.249 9.741 -12.362 1.00 73.50 145 ASP A CA 1
ATOM 1121 C C . ASP A 1 145 ? 1.962 9.031 -12.838 1.00 73.50 145 ASP A C 1
ATOM 1123 O O . ASP A 1 145 ? 0.924 9.657 -13.051 1.00 73.50 145 ASP A O 1
ATOM 1127 N N . LYS A 1 146 ? 2.017 7.704 -13.005 1.00 79.50 146 LYS A N 1
ATOM 1128 C CA . LYS A 1 146 ? 0.882 6.839 -13.357 1.00 79.50 146 LYS A CA 1
ATOM 1129 C C . LYS A 1 146 ? -0.024 6.509 -12.167 1.00 79.50 146 LYS A C 1
ATOM 1131 O O . LYS A 1 146 ? -1.033 5.828 -12.346 1.00 79.50 146 LYS A O 1
ATOM 1136 N N . LEU A 1 147 ? 0.344 6.927 -10.957 1.00 90.19 147 LEU A N 1
ATOM 1137 C CA . LEU A 1 147 ? -0.432 6.689 -9.749 1.00 90.19 147 LEU A CA 1
ATOM 1138 C C . LEU A 1 147 ? -1.495 7.765 -9.559 1.00 90.19 147 LEU A C 1
ATOM 1140 O O . LEU A 1 147 ? -1.202 8.948 -9.398 1.00 90.19 147 LEU A O 1
ATOM 1144 N N . MET A 1 148 ? -2.749 7.335 -9.490 1.00 92.25 148 MET A N 1
ATOM 1145 C CA . MET A 1 148 ? -3.852 8.206 -9.098 1.00 92.25 148 MET A CA 1
ATOM 1146 C C . MET A 1 148 ? -4.013 8.178 -7.584 1.00 92.25 148 MET A C 1
ATOM 1148 O O . MET A 1 148 ? -4.045 7.107 -6.982 1.00 92.25 148 MET A O 1
ATOM 1152 N N . LYS A 1 149 ? -4.172 9.343 -6.956 1.00 92.75 149 LYS A N 1
ATOM 1153 C CA . LYS A 1 149 ? -4.558 9.399 -5.542 1.00 92.75 149 LYS A CA 1
ATOM 1154 C C . LYS A 1 149 ? -6.029 9.019 -5.386 1.00 92.75 149 LYS A C 1
ATOM 1156 O O . LYS A 1 149 ? -6.876 9.530 -6.115 1.00 92.75 149 LYS A O 1
ATOM 1161 N N . ALA A 1 150 ? -6.312 8.155 -4.423 1.00 92.94 150 ALA A N 1
ATOM 1162 C CA . ALA A 1 150 ? -7.654 7.707 -4.073 1.00 92.94 150 ALA A CA 1
ATOM 1163 C C . ALA A 1 150 ? -8.080 8.222 -2.694 1.00 92.94 150 ALA A C 1
ATOM 1165 O O . ALA A 1 150 ? -7.337 8.952 -2.028 1.00 92.94 150 ALA A O 1
ATOM 1166 N N . MET A 1 151 ? -9.276 7.819 -2.256 1.00 96.62 151 MET A N 1
ATOM 1167 C CA . MET A 1 151 ? -9.749 8.091 -0.905 1.00 96.62 151 MET A CA 1
ATOM 1168 C C . MET A 1 151 ? -8.749 7.568 0.130 1.00 96.62 151 MET A C 1
ATOM 1170 O O . MET A 1 151 ? -8.402 6.385 0.158 1.00 96.62 151 MET A O 1
ATOM 1174 N N . MET A 1 152 ? -8.299 8.470 0.996 1.00 96.94 152 MET A N 1
ATOM 1175 C CA . MET A 1 152 ? -7.365 8.170 2.078 1.00 96.94 152 MET A CA 1
ATOM 1176 C C . MET A 1 152 ? -8.017 7.293 3.153 1.00 96.94 152 MET A C 1
ATOM 1178 O O . MET A 1 152 ? -9.203 7.439 3.457 1.00 96.94 152 MET A O 1
ATOM 1182 N N . MET A 1 153 ? -7.217 6.406 3.749 1.00 96.38 153 MET A N 1
ATOM 1183 C CA . MET A 1 153 ? -7.624 5.564 4.881 1.00 96.38 153 MET A CA 1
ATOM 1184 C C . MET A 1 153 ? -8.024 6.405 6.102 1.00 96.38 153 MET A C 1
ATOM 1186 O O . MET A 1 153 ? -7.662 7.580 6.220 1.00 96.38 153 MET A O 1
ATOM 1190 N N . ASN A 1 154 ? -8.698 5.786 7.076 1.00 94.44 154 ASN A N 1
ATOM 1191 C CA . ASN A 1 154 ? -9.024 6.460 8.338 1.00 94.44 154 ASN A CA 1
ATOM 1192 C C . ASN A 1 154 ? -7.758 6.766 9.147 1.00 94.44 154 ASN A C 1
ATOM 1194 O O . ASN A 1 154 ? -7.559 7.907 9.579 1.00 94.44 154 ASN A O 1
ATOM 1198 N N . THR A 1 155 ? -6.880 5.769 9.297 1.00 91.25 155 THR A N 1
ATOM 1199 C CA . THR A 1 155 ? -5.583 5.905 9.976 1.00 91.25 155 THR A CA 1
ATOM 1200 C C . THR A 1 155 ? -4.456 5.233 9.201 1.00 91.25 155 T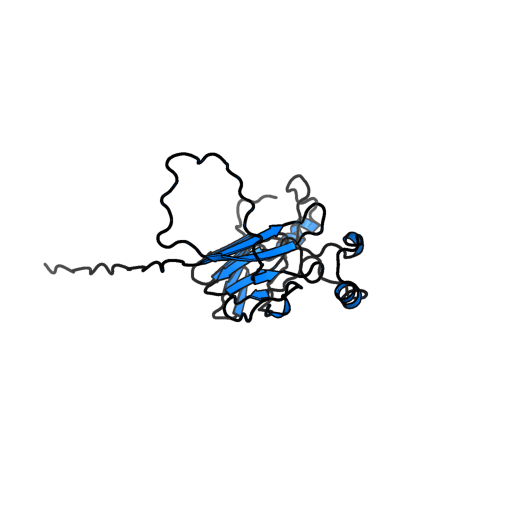HR A C 1
ATOM 1202 O O . THR A 1 155 ? -4.654 4.195 8.558 1.00 91.25 155 THR A O 1
ATOM 1205 N N . GLY A 1 156 ? -3.256 5.813 9.297 1.00 91.38 156 GLY A N 1
ATOM 1206 C CA . GLY A 1 156 ? -2.044 5.256 8.708 1.00 91.38 156 GLY A CA 1
ATOM 1207 C C . GLY A 1 156 ? -1.707 3.892 9.296 1.00 91.38 156 GLY A C 1
ATOM 1208 O O . GLY A 1 156 ? -2.123 3.561 10.410 1.00 91.38 156 GLY A O 1
ATOM 1209 N N . LYS A 1 157 ? -0.974 3.074 8.539 1.00 91.62 157 LYS A N 1
ATOM 1210 C CA . LYS A 1 157 ? -0.591 1.719 8.958 1.00 91.62 157 LYS A CA 1
ATOM 1211 C C . LYS A 1 157 ? 0.825 1.408 8.515 1.00 91.62 157 LYS A C 1
ATOM 1213 O O . LYS A 1 157 ? 1.130 1.479 7.330 1.00 91.62 157 LYS A O 1
ATOM 1218 N N . SER A 1 158 ? 1.649 0.988 9.461 1.00 87.56 158 SER A N 1
ATOM 1219 C CA . SER A 1 158 ? 2.968 0.423 9.221 1.00 87.56 158 SER A CA 1
ATOM 1220 C C . SER A 1 158 ? 2.828 -1.026 8.768 1.00 87.56 158 SER A C 1
ATOM 1222 O O . SER A 1 158 ? 2.206 -1.827 9.465 1.00 87.56 158 SER A O 1
ATOM 1224 N N . LYS A 1 159 ? 3.415 -1.367 7.616 1.00 87.31 159 LYS A N 1
ATOM 1225 C CA . LYS A 1 159 ? 3.424 -2.731 7.054 1.00 87.31 159 LYS A CA 1
ATOM 1226 C C . LYS A 1 159 ? 2.033 -3.399 7.035 1.00 87.31 159 LYS A C 1
ATOM 1228 O O . LYS A 1 159 ? 1.875 -4.478 7.615 1.00 87.31 159 LYS A O 1
ATOM 1233 N N . PRO A 1 160 ? 1.004 -2.763 6.443 1.00 92.25 160 PRO A N 1
ATOM 1234 C CA . PRO A 1 160 ? -0.340 -3.311 6.497 1.00 92.25 160 PRO A CA 1
ATOM 1235 C C . PRO A 1 160 ? -0.447 -4.629 5.732 1.00 92.25 160 PRO A C 1
ATOM 1237 O O . PRO A 1 160 ? 0.274 -4.880 4.766 1.00 92.25 160 PRO A O 1
ATOM 1240 N N . VAL A 1 161 ? -1.413 -5.442 6.145 1.00 93.69 161 VAL A N 1
ATOM 1241 C CA . VAL A 1 161 ? -1.854 -6.630 5.415 1.00 93.69 161 VAL A CA 1
ATOM 1242 C C . VAL A 1 161 ? -3.209 -6.322 4.808 1.00 93.69 161 VAL A C 1
ATOM 1244 O O . VAL A 1 161 ? -4.111 -5.872 5.516 1.00 93.69 161 VAL A O 1
ATOM 1247 N N . ALA A 1 162 ? -3.362 -6.583 3.513 1.00 96.25 162 ALA A N 1
ATOM 1248 C CA . ALA A 1 162 ? -4.612 -6.360 2.812 1.00 96.25 162 ALA A CA 1
ATOM 1249 C C . ALA A 1 162 ? -5.038 -7.567 1.986 1.00 96.25 162 ALA A C 1
ATOM 1251 O O . ALA A 1 162 ? -4.213 -8.365 1.543 1.00 96.25 162 ALA A O 1
ATOM 1252 N N . PHE A 1 163 ? -6.343 -7.686 1.783 1.00 97.25 163 PHE A N 1
ATOM 1253 C CA . PHE A 1 163 ? -6.953 -8.721 0.961 1.00 97.25 163 PHE A CA 1
ATOM 1254 C C . PHE A 1 163 ? -8.291 -8.229 0.406 1.00 97.25 163 PHE A C 1
ATOM 1256 O O . PHE A 1 163 ? -8.864 -7.263 0.911 1.00 97.25 163 PHE A O 1
ATOM 1263 N N . VAL A 1 164 ? -8.787 -8.894 -0.638 1.00 97.69 164 VAL A N 1
ATOM 1264 C CA . VAL A 1 164 ? -10.058 -8.551 -1.284 1.00 97.69 164 VAL A CA 1
ATOM 1265 C C . VAL A 1 164 ? -11.085 -9.652 -1.070 1.00 97.69 164 VAL A C 1
ATOM 1267 O O . VAL A 1 164 ? -10.792 -10.826 -1.292 1.00 97.69 164 VAL A O 1
ATOM 1270 N N . VAL A 1 165 ? -12.287 -9.258 -0.650 1.00 96.69 165 VAL A N 1
ATOM 1271 C CA . VAL A 1 165 ? -13.478 -10.116 -0.529 1.00 96.69 165 VAL A CA 1
ATOM 1272 C C . VAL A 1 165 ? -14.681 -9.305 -0.991 1.00 96.69 165 VAL A C 1
ATOM 1274 O O . VAL A 1 165 ? -14.782 -8.129 -0.654 1.00 96.69 165 VAL A O 1
ATOM 1277 N N . ASP A 1 166 ? -15.575 -9.917 -1.769 1.00 95.50 166 ASP A N 1
ATOM 1278 C CA . ASP A 1 166 ? -16.824 -9.296 -2.236 1.00 95.50 166 ASP A CA 1
ATOM 1279 C C . ASP A 1 166 ? -16.627 -7.881 -2.814 1.00 95.50 166 ASP A C 1
ATOM 1281 O O . ASP A 1 166 ? -17.341 -6.938 -2.458 1.00 95.50 166 ASP A O 1
ATOM 1285 N N . GLU A 1 167 ? -15.611 -7.757 -3.678 1.00 96.88 167 GLU A N 1
ATOM 1286 C CA . GLU A 1 167 ? -15.209 -6.526 -4.380 1.00 96.88 167 GLU A CA 1
ATOM 1287 C C . GLU A 1 167 ? -14.799 -5.361 -3.459 1.00 96.88 167 GLU A C 1
ATOM 1289 O O . GLU A 1 167 ? -14.789 -4.203 -3.871 1.00 96.88 167 GLU A O 1
ATOM 1294 N N . LYS A 1 168 ? -14.406 -5.662 -2.217 1.00 98.12 168 LYS A N 1
ATOM 1295 C CA . LYS A 1 168 ? -13.956 -4.682 -1.220 1.00 98.12 168 LYS A CA 1
ATOM 1296 C C . LYS A 1 168 ? -12.554 -5.000 -0.745 1.00 98.12 168 LYS A C 1
ATOM 1298 O O . LYS A 1 168 ? -12.173 -6.169 -0.653 1.00 98.12 168 LYS A O 1
ATOM 1303 N N . ILE A 1 169 ? -11.794 -3.962 -0.413 1.00 98.38 169 ILE A N 1
ATOM 1304 C CA . ILE A 1 169 ? -10.448 -4.117 0.146 1.00 98.38 169 ILE A CA 1
ATOM 1305 C C . ILE A 1 169 ? -10.560 -4.071 1.660 1.00 98.38 169 ILE A C 1
ATOM 1307 O O . ILE A 1 169 ? -11.056 -3.103 2.222 1.00 98.38 169 ILE A O 1
ATOM 1311 N N . TYR A 1 170 ? -10.048 -5.094 2.323 1.00 97.75 170 TYR A N 1
ATOM 1312 C CA . TYR A 1 170 ? -9.932 -5.163 3.770 1.00 97.75 170 TYR A CA 1
ATOM 1313 C C . T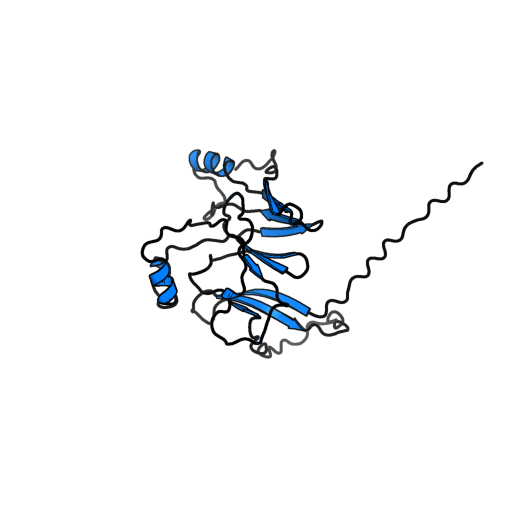YR A 1 170 ? -8.474 -4.970 4.152 1.00 97.75 170 TYR A C 1
ATOM 1315 O O . TYR A 1 170 ? -7.596 -5.593 3.556 1.00 97.75 170 TYR A O 1
ATOM 1323 N N . VAL A 1 171 ? -8.214 -4.124 5.146 1.00 96.19 171 VAL A N 1
ATOM 1324 C CA . VAL A 1 171 ? -6.856 -3.776 5.575 1.00 96.19 171 VAL A CA 1
ATOM 1325 C C . VAL A 1 171 ? -6.729 -3.891 7.081 1.00 96.19 171 VAL A C 1
ATOM 1327 O O . VAL A 1 171 ? -7.480 -3.263 7.827 1.00 96.19 171 VAL A O 1
ATOM 1330 N N . LEU A 1 172 ? -5.725 -4.647 7.516 1.00 93.00 172 LEU A N 1
ATOM 1331 C CA . LEU A 1 172 ? -5.315 -4.791 8.905 1.00 93.00 172 LEU A CA 1
ATOM 1332 C C . LEU A 1 172 ? -3.928 -4.173 9.113 1.00 93.00 172 LEU A C 1
ATOM 1334 O O . LEU A 1 172 ? -2.998 -4.440 8.350 1.00 93.00 172 LEU A O 1
ATOM 1338 N N . GLY A 1 173 ? -3.762 -3.384 10.169 1.00 88.56 173 GLY A N 1
ATOM 1339 C CA . GLY A 1 173 ? -2.459 -2.853 10.568 1.00 88.56 173 GLY A CA 1
ATOM 1340 C C . GLY A 1 173 ? -2.574 -1.746 11.608 1.00 88.56 173 GLY A C 1
ATOM 1341 O O . GLY A 1 173 ? -3.668 -1.351 11.988 1.00 88.56 173 GLY A O 1
ATOM 1342 N N . SER A 1 174 ? -1.440 -1.232 12.070 1.00 82.38 174 SER A N 1
ATOM 1343 C CA . SER A 1 174 ? -1.372 -0.129 13.036 1.00 82.38 174 SER A CA 1
ATOM 1344 C C . SER A 1 174 ? -0.175 0.761 12.724 1.00 82.38 174 SER A C 1
ATOM 1346 O O . SER A 1 174 ? 0.722 0.350 11.987 1.00 82.38 174 SER A O 1
ATOM 1348 N N . THR A 1 175 ? -0.111 1.968 13.284 1.00 79.12 175 THR A N 1
ATOM 1349 C CA . THR A 1 175 ? 1.130 2.769 13.215 1.00 79.12 175 THR A CA 1
ATOM 1350 C C . THR A 1 175 ? 2.188 2.285 14.212 1.00 79.12 175 THR A C 1
ATOM 1352 O O . THR A 1 175 ? 3.364 2.624 14.102 1.00 79.12 175 THR A O 1
ATOM 1355 N N . PHE A 1 176 ? 1.801 1.459 15.187 1.00 72.06 176 PHE A N 1
ATOM 1356 C CA . PHE A 1 176 ? 2.703 0.964 16.218 1.00 72.06 176 PHE A CA 1
ATOM 1357 C C . PHE A 1 176 ? 3.591 -0.158 15.685 1.00 72.06 176 PHE A C 1
ATOM 1359 O O . PHE A 1 176 ? 3.158 -1.290 15.478 1.00 72.06 176 PHE A O 1
AT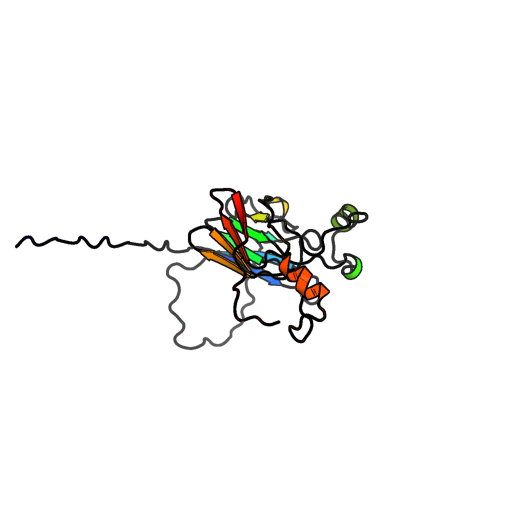OM 1366 N N . THR A 1 177 ? 4.883 0.129 15.540 1.00 59.31 177 THR A N 1
ATOM 1367 C CA . THR A 1 177 ? 5.890 -0.910 15.321 1.00 59.31 177 THR A CA 1
ATOM 1368 C C . THR A 1 177 ? 6.310 -1.504 16.662 1.00 59.31 177 THR A C 1
ATOM 1370 O O . THR A 1 177 ? 7.042 -0.871 17.430 1.00 59.31 177 THR A O 1
ATOM 1373 N N . PHE A 1 178 ? 5.887 -2.730 16.956 1.00 55.22 178 PHE A N 1
ATOM 1374 C CA . PHE A 1 178 ? 6.361 -3.437 18.141 1.00 55.22 178 PHE A CA 1
ATOM 1375 C C . PHE A 1 178 ? 7.816 -3.880 17.931 1.00 55.22 178 PHE A C 1
ATOM 1377 O O . PHE A 1 178 ? 8.090 -4.848 17.223 1.00 55.22 178 PHE A O 1
ATOM 1384 N N . LYS A 1 179 ? 8.783 -3.178 18.538 1.00 47.66 179 LYS A N 1
ATOM 1385 C CA . LYS A 1 179 ? 10.145 -3.724 18.664 1.00 47.66 179 LYS A CA 1
ATOM 1386 C C . LYS A 1 179 ? 10.117 -4.898 19.646 1.00 47.66 179 LYS A C 1
ATOM 1388 O O . LYS A 1 179 ? 9.458 -4.798 20.676 1.00 47.66 179 LYS A O 1
ATOM 1393 N N . SER A 1 180 ? 10.829 -5.971 19.290 1.00 42.84 180 SER A N 1
ATOM 1394 C CA . SER A 1 180 ? 11.115 -7.196 20.055 1.00 42.84 180 SER A CA 1
ATOM 1395 C C . SER A 1 180 ? 10.261 -7.394 21.312 1.00 42.84 180 SER A C 1
ATOM 1397 O O . SER A 1 180 ? 10.616 -6.919 22.388 1.00 42.84 180 SER A O 1
ATOM 1399 N N . GLY A 1 181 ? 9.149 -8.118 21.168 1.00 51.50 181 GLY A N 1
ATOM 1400 C CA . GLY A 1 181 ? 8.339 -8.580 22.299 1.00 51.50 181 GLY A CA 1
ATOM 1401 C C . GLY A 1 181 ? 6.829 -8.403 22.156 1.00 51.50 181 GLY A C 1
ATOM 1402 O O . GLY A 1 181 ? 6.115 -8.989 22.954 1.00 51.50 181 GLY A O 1
ATOM 1403 N N . ASN A 1 182 ? 6.323 -7.663 21.158 1.00 54.72 182 ASN A N 1
ATOM 1404 C CA . ASN A 1 182 ? 4.877 -7.424 20.972 1.00 54.72 182 ASN A CA 1
ATOM 1405 C C . ASN A 1 182 ? 4.161 -6.861 22.218 1.00 54.72 182 ASN A C 1
ATOM 1407 O O . ASN A 1 182 ? 2.974 -7.105 22.410 1.00 54.72 182 ASN A O 1
ATOM 1411 N N . LEU A 1 183 ? 4.869 -6.115 23.073 1.00 57.88 183 LEU A N 1
ATOM 1412 C CA . LEU A 1 183 ? 4.300 -5.556 24.300 1.00 57.88 183 LEU A CA 1
ATOM 1413 C C . LEU A 1 183 ? 4.016 -4.066 24.127 1.00 57.88 183 LEU A C 1
ATOM 1415 O O . LEU A 1 183 ? 4.906 -3.295 23.762 1.00 57.88 183 LEU A O 1
ATOM 1419 N N . ILE A 1 184 ? 2.779 -3.675 24.437 1.00 63.03 184 ILE A N 1
ATOM 1420 C CA . ILE A 1 184 ? 2.421 -2.284 24.713 1.00 63.03 184 ILE A CA 1
ATOM 1421 C C . ILE A 1 184 ? 3.178 -1.876 25.978 1.00 63.03 184 ILE A C 1
ATOM 1423 O O . ILE A 1 184 ? 3.021 -2.497 27.030 1.00 63.03 184 ILE A O 1
ATOM 1427 N N . LYS A 1 185 ? 4.032 -0.859 25.888 1.00 63.81 185 LYS A N 1
ATOM 1428 C CA . LYS A 1 185 ? 4.981 -0.536 26.962 1.00 63.81 185 LYS A CA 1
ATOM 1429 C C . LYS A 1 185 ? 4.345 0.261 28.090 1.00 63.81 185 LYS A C 1
ATOM 1431 O O . LYS A 1 185 ? 4.874 0.263 29.200 1.00 63.81 185 LYS A O 1
ATOM 1436 N N . ASN A 1 186 ? 3.251 0.972 27.819 1.00 69.62 186 ASN A N 1
ATOM 1437 C CA . ASN A 1 186 ? 2.590 1.824 28.802 1.00 69.62 186 ASN A CA 1
ATOM 1438 C C . ASN A 1 186 ? 1.103 2.072 28.482 1.00 69.62 186 ASN A C 1
ATOM 1440 O O . ASN A 1 186 ? 0.609 1.779 27.395 1.00 69.62 186 ASN A O 1
ATOM 1444 N N . LEU A 1 187 ? 0.384 2.637 29.456 1.00 73.88 187 LEU A N 1
ATOM 1445 C CA . LEU A 1 187 ? -1.043 2.943 29.338 1.00 73.88 187 LEU A CA 1
ATOM 1446 C C . LEU A 1 187 ? -1.344 3.965 28.228 1.00 73.88 187 LEU A C 1
ATOM 1448 O O . LEU A 1 187 ? -2.380 3.854 27.586 1.00 73.88 187 LEU A O 1
ATOM 1452 N N . ALA A 1 188 ? -0.446 4.917 27.962 1.00 75.88 188 ALA A N 1
ATOM 1453 C CA . ALA A 1 188 ? -0.652 5.912 26.911 1.00 75.88 188 ALA A CA 1
ATOM 1454 C C . ALA A 1 188 ? -0.634 5.278 25.510 1.00 75.88 188 ALA A C 1
ATOM 1456 O O . ALA A 1 188 ? -1.512 5.566 24.705 1.00 75.88 188 ALA A O 1
ATOM 1457 N N . GLU A 1 189 ? 0.289 4.350 25.240 1.00 71.12 189 GLU A N 1
ATOM 1458 C CA . GLU A 1 189 ? 0.294 3.550 24.006 1.00 71.12 189 GLU A CA 1
ATOM 1459 C C . GLU A 1 189 ? -0.982 2.702 23.888 1.00 71.12 189 GLU A C 1
ATOM 1461 O O . GLU A 1 189 ? -1.562 2.595 22.809 1.00 71.12 189 GLU A O 1
ATOM 1466 N N . LYS A 1 190 ? -1.467 2.141 25.005 1.00 73.25 190 LYS A N 1
ATOM 1467 C CA . LYS A 1 190 ? -2.714 1.363 25.033 1.00 73.25 190 LYS A CA 1
ATOM 1468 C C . LYS A 1 190 ? -3.934 2.200 24.663 1.00 73.25 190 LYS A C 1
ATOM 1470 O O . LYS A 1 190 ? -4.786 1.720 23.921 1.00 73.25 190 LYS A O 1
ATOM 1475 N N . GLU A 1 191 ? -4.037 3.414 25.196 1.00 78.00 191 GLU A N 1
ATOM 1476 C CA . GLU A 1 191 ? -5.136 4.326 24.872 1.00 78.00 191 GLU A CA 1
ATOM 1477 C C . GLU A 1 191 ? -5.015 4.850 23.435 1.00 78.00 191 GLU A C 1
ATOM 1479 O O . GLU A 1 191 ? -5.994 4.801 22.698 1.00 78.00 191 GLU A O 1
ATOM 1484 N N . ALA A 1 192 ? -3.811 5.207 22.980 1.00 76.44 192 ALA A N 1
ATOM 1485 C CA . ALA A 1 192 ? -3.578 5.660 21.609 1.00 76.44 192 ALA A CA 1
ATOM 1486 C C . ALA A 1 192 ? -3.895 4.580 20.552 1.00 76.44 192 ALA A C 1
ATOM 1488 O O . ALA A 1 192 ? -4.381 4.900 19.470 1.00 76.44 192 ALA A O 1
ATOM 1489 N N . ILE A 1 193 ? -3.696 3.289 20.853 1.00 76.44 193 ILE A N 1
ATOM 1490 C CA . ILE A 1 193 ? -4.127 2.187 19.969 1.00 76.44 193 ILE A CA 1
ATOM 1491 C C . ILE A 1 193 ? -5.651 2.159 19.793 1.00 76.44 193 ILE A C 1
ATOM 1493 O O . ILE A 1 193 ? -6.125 1.810 18.712 1.00 76.44 193 ILE A O 1
ATOM 1497 N N . LYS A 1 194 ? -6.434 2.521 20.819 1.00 76.25 194 LYS A N 1
ATOM 1498 C CA . LYS A 1 194 ? -7.906 2.529 20.719 1.00 76.25 194 LYS A CA 1
ATOM 1499 C C . LYS A 1 194 ? -8.421 3.601 19.765 1.00 76.25 194 LYS A C 1
ATOM 1501 O O . LYS A 1 194 ? -9.526 3.464 19.254 1.00 76.25 194 LYS A O 1
ATOM 1506 N N . GLU A 1 195 ? -7.628 4.639 19.531 1.00 79.88 195 GLU A N 1
ATOM 1507 C CA . GLU A 1 195 ? -7.934 5.708 18.581 1.00 79.88 195 GLU A CA 1
ATOM 1508 C C . GLU A 1 195 ? -7.601 5.307 17.132 1.00 79.88 195 GLU A C 1
ATOM 1510 O O . GLU A 1 195 ? -7.960 6.024 16.199 1.00 79.88 195 GLU A O 1
ATOM 1515 N N . GLN A 1 196 ? -6.957 4.151 16.913 1.00 83.25 196 GLN A N 1
ATOM 1516 C CA . GLN A 1 196 ? -6.608 3.667 15.578 1.00 83.25 196 GLN A CA 1
ATOM 1517 C C . GLN A 1 196 ? -7.673 2.761 14.966 1.00 83.25 196 GLN A C 1
ATOM 1519 O O . GLN A 1 196 ? -8.167 1.815 15.588 1.00 83.25 196 GLN A O 1
ATOM 1524 N N . ALA A 1 197 ? -7.936 2.986 13.679 1.00 87.06 197 ALA A N 1
ATOM 1525 C CA . ALA A 1 197 ? -8.678 2.061 12.841 1.00 87.06 197 ALA A CA 1
ATOM 1526 C C . ALA A 1 197 ? -7.758 0.894 12.444 1.00 87.06 197 ALA A C 1
ATOM 1528 O O . ALA A 1 197 ? -7.151 0.887 11.370 1.00 87.06 197 ALA A O 1
ATOM 1529 N N . LEU A 1 198 ? -7.614 -0.087 13.346 1.00 89.31 198 LEU A N 1
ATOM 1530 C CA . LEU A 1 198 ? -6.720 -1.227 13.109 1.00 89.31 198 LEU A CA 1
ATOM 1531 C C . LEU A 1 198 ? -7.212 -2.101 11.960 1.00 89.31 198 LEU A C 1
ATOM 1533 O O . LEU A 1 198 ? -6.407 -2.628 11.195 1.00 89.31 198 LEU A O 1
ATOM 1537 N N . PHE A 1 199 ? -8.533 -2.251 11.860 1.00 92.69 199 PHE A N 1
ATOM 1538 C CA . PHE A 1 199 ? -9.193 -2.985 10.799 1.00 92.69 199 PHE A CA 1
ATOM 1539 C C . PHE A 1 199 ? -10.196 -2.078 10.095 1.00 92.69 199 PHE A C 1
ATOM 1541 O O . PHE A 1 199 ? -11.108 -1.536 10.718 1.00 92.69 199 PHE A O 1
ATOM 1548 N N . GLU A 1 200 ? -10.028 -1.896 8.792 1.00 95.69 200 GLU A N 1
ATOM 1549 C CA . GLU A 1 200 ? -10.940 -1.096 7.981 1.00 95.69 200 GLU A CA 1
ATOM 1550 C C . GLU A 1 200 ? -11.156 -1.720 6.606 1.00 95.69 200 GLU A C 1
ATOM 1552 O O . GLU A 1 200 ? -10.373 -2.550 6.140 1.00 95.69 200 GLU A O 1
ATOM 1557 N N . MET A 1 201 ? -12.266 -1.339 5.986 1.00 96.94 201 MET A N 1
ATOM 1558 C CA . MET A 1 201 ? -12.713 -1.840 4.697 1.00 96.94 201 MET A CA 1
ATOM 1559 C C . MET A 1 201 ? -12.989 -0.668 3.768 1.00 96.94 201 MET A C 1
ATOM 1561 O O . MET A 1 201 ? -13.755 0.226 4.126 1.00 96.94 201 MET A O 1
ATOM 1565 N N . TYR A 1 202 ? -12.404 -0.698 2.581 1.00 98.12 202 TYR A N 1
ATOM 1566 C CA . TYR A 1 202 ? -12.734 0.199 1.488 1.00 98.12 202 TYR A CA 1
ATOM 1567 C C . TYR A 1 202 ? -13.804 -0.421 0.602 1.00 98.12 202 TYR A C 1
ATOM 1569 O O . TYR A 1 202 ? -13.635 -1.544 0.112 1.00 98.12 202 TYR A O 1
ATOM 1577 N N . ASP A 1 203 ? -14.876 0.335 0.390 1.00 97.25 203 ASP A N 1
ATOM 1578 C CA . ASP A 1 203 ? -15.903 0.023 -0.592 1.00 97.25 203 ASP A CA 1
ATOM 1579 C C . ASP A 1 203 ? -15.783 0.980 -1.788 1.00 97.25 203 ASP A C 1
ATOM 1581 O O . ASP A 1 203 ? -16.021 2.182 -1.619 1.00 97.25 203 ASP A O 1
ATOM 1585 N N . PRO A 1 204 ? -15.406 0.492 -2.984 1.00 94.62 204 PRO A N 1
ATOM 1586 C CA . PRO A 1 204 ? -15.313 1.337 -4.169 1.00 94.62 204 PRO A CA 1
ATOM 1587 C C . PRO A 1 204 ? -16.679 1.844 -4.656 1.00 94.62 204 PRO A C 1
ATOM 1589 O O . PRO A 1 204 ? -16.699 2.825 -5.395 1.00 94.62 204 PRO A O 1
ATOM 1592 N N . SER A 1 205 ? -17.811 1.226 -4.275 1.00 94.81 205 SER A N 1
ATOM 1593 C CA . SER A 1 205 ? -19.135 1.711 -4.710 1.00 94.81 205 SER A CA 1
ATOM 1594 C C . SER A 1 205 ? -19.479 3.071 -4.111 1.00 94.81 205 SER A C 1
ATOM 1596 O O . SER A 1 205 ? -20.142 3.885 -4.753 1.00 94.81 205 SER A O 1
ATOM 1598 N N . ASP A 1 206 ? -18.994 3.305 -2.892 1.00 94.19 206 ASP A N 1
ATOM 1599 C CA . ASP A 1 206 ? -19.281 4.491 -2.087 1.00 94.19 206 ASP A CA 1
ATOM 1600 C C . ASP A 1 206 ? -18.028 5.367 -1.900 1.00 94.19 206 ASP A C 1
ATOM 1602 O O . ASP A 1 206 ? -18.077 6.366 -1.182 1.00 94.19 206 ASP A O 1
ATOM 1606 N N . ASP A 1 207 ? -16.905 4.965 -2.512 1.00 95.19 207 ASP A N 1
ATOM 1607 C CA . ASP A 1 207 ? -15.563 5.542 -2.372 1.00 95.19 207 ASP A CA 1
ATOM 1608 C C . ASP A 1 207 ? -15.199 5.848 -0.909 1.00 95.19 207 ASP A C 1
ATOM 1610 O O . ASP A 1 207 ? -14.795 6.956 -0.549 1.00 95.19 207 ASP A O 1
ATOM 1614 N N . LYS A 1 208 ? -15.402 4.867 -0.019 1.00 96.81 208 LYS A N 1
ATOM 1615 C CA . LYS A 1 208 ? -15.345 5.102 1.430 1.00 96.81 208 LYS A CA 1
ATOM 1616 C C . LYS A 1 208 ? -14.631 4.003 2.199 1.00 96.81 208 LYS A C 1
ATOM 1618 O O . LYS A 1 208 ? -14.897 2.816 2.030 1.00 96.81 208 LYS A O 1
ATOM 1623 N N . TRP A 1 209 ? -13.816 4.432 3.162 1.00 97.56 209 TRP A N 1
ATOM 1624 C CA . TRP A 1 209 ? -13.253 3.573 4.198 1.00 97.56 209 TRP A CA 1
ATOM 1625 C C . TRP A 1 209 ? -14.160 3.505 5.427 1.00 97.56 209 TRP A C 1
ATOM 1627 O O . TRP A 1 209 ? -14.451 4.517 6.068 1.00 97.56 209 TRP A O 1
ATOM 1637 N N . THR A 1 210 ? -14.573 2.298 5.795 1.00 96.75 210 THR A N 1
ATOM 1638 C CA . THR A 1 210 ? -15.351 2.018 7.003 1.00 96.75 210 THR A CA 1
ATOM 1639 C C . THR A 1 210 ? -14.480 1.319 8.035 1.00 96.75 210 THR A C 1
ATOM 1641 O O . THR A 1 210 ? -13.903 0.268 7.758 1.00 96.75 210 THR A O 1
ATOM 1644 N N . VAL A 1 211 ? -14.414 1.883 9.242 1.00 94.88 211 VAL A N 1
ATOM 1645 C CA . VAL A 1 211 ? -13.746 1.240 10.376 1.00 94.88 211 VAL A CA 1
ATOM 1646 C C . VAL A 1 211 ? -14.561 0.028 10.804 1.00 94.88 211 VAL A C 1
ATOM 1648 O O . VAL A 1 211 ? -15.752 0.136 11.104 1.00 94.88 211 VAL A O 1
ATOM 1651 N N . LEU A 1 212 ? -13.911 -1.127 10.829 1.00 92.38 212 LEU A N 1
ATOM 1652 C CA . LEU A 1 212 ? -14.505 -2.366 11.294 1.00 92.38 212 LEU A CA 1
ATOM 1653 C C . LEU A 1 212 ? -14.199 -2.565 12.782 1.00 92.38 212 LEU A C 1
ATOM 1655 O O . LEU A 1 212 ? -13.191 -2.068 13.288 1.00 92.38 212 LEU A O 1
ATOM 1659 N N . PRO A 1 213 ? -15.047 -3.305 13.513 1.00 85.31 213 PRO A N 1
ATOM 1660 C CA . PRO A 1 213 ? -14.763 -3.625 14.900 1.00 85.31 213 PRO A CA 1
ATOM 1661 C C . PRO A 1 213 ? -13.434 -4.376 15.025 1.00 85.31 213 PRO A C 1
ATOM 1663 O O . PRO A 1 213 ? -13.258 -5.455 14.454 1.00 85.31 213 PRO A O 1
ATOM 1666 N N . ASN A 1 214 ? -12.520 -3.843 15.836 1.00 68.81 214 ASN A N 1
ATOM 1667 C CA . ASN A 1 214 ? -11.383 -4.614 16.327 1.00 68.81 214 ASN A CA 1
ATOM 1668 C C . ASN A 1 214 ? -11.951 -5.817 17.092 1.00 68.81 214 ASN A C 1
ATOM 1670 O O . ASN A 1 214 ? -12.826 -5.631 17.939 1.00 68.81 214 ASN A O 1
ATOM 1674 N N . GLN A 1 215 ? -11.512 -7.045 16.794 1.00 56.59 215 GLN A N 1
ATOM 1675 C CA . GLN A 1 215 ? -12.056 -8.243 17.442 1.00 56.59 215 GLN A CA 1
ATOM 1676 C C . GLN A 1 215 ? -11.880 -8.159 18.968 1.00 56.59 215 GLN A C 1
ATOM 1678 O O . GLN A 1 215 ? -10.803 -8.376 19.523 1.00 56.59 215 GLN A O 1
ATOM 1683 N N . GLY A 1 216 ? -12.968 -7.802 19.647 1.00 46.12 216 GLY A N 1
ATOM 1684 C CA . GLY A 1 216 ? -13.042 -7.621 21.085 1.00 46.12 216 GLY A CA 1
ATOM 1685 C C . GLY A 1 216 ? -13.503 -8.903 21.760 1.00 46.12 216 GLY A C 1
ATOM 1686 O O . GLY A 1 216 ? -14.695 -9.197 21.750 1.00 46.12 216 GLY A O 1
ATOM 1687 N N . LYS A 1 217 ? -12.537 -9.631 22.334 1.00 36.09 217 LYS A N 1
ATOM 1688 C CA . LYS A 1 217 ? -12.581 -10.480 23.550 1.00 36.09 217 LYS A CA 1
ATOM 1689 C C . LYS A 1 217 ? -11.431 -11.496 23.465 1.00 36.09 217 LYS A C 1
ATOM 1691 O O . LYS A 1 217 ? -11.657 -12.666 23.192 1.00 36.09 217 LYS A O 1
ATOM 1696 N N . GLY A 1 218 ? -10.185 -11.063 23.660 1.00 38.12 218 GLY A N 1
ATOM 1697 C CA . GLY A 1 218 ? -9.081 -12.031 23.748 1.00 38.12 218 GLY A CA 1
ATOM 1698 C C . GLY A 1 218 ? -7.677 -11.478 23.560 1.00 38.12 218 GL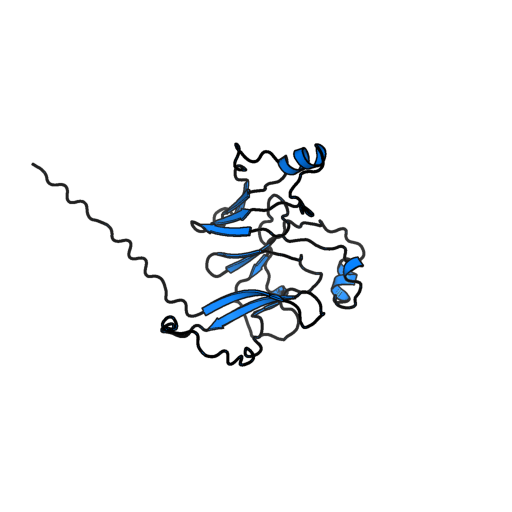Y A C 1
ATOM 1699 O O . GLY A 1 218 ? -6.743 -12.036 24.121 1.00 38.12 218 GLY A O 1
ATOM 1700 N N . PHE A 1 219 ? -7.512 -10.356 22.862 1.00 40.28 219 PHE A N 1
ATOM 1701 C CA . PHE A 1 219 ? -6.227 -9.662 22.851 1.00 40.28 219 PHE A CA 1
ATOM 1702 C C . PHE A 1 219 ? -6.114 -8.790 24.103 1.00 40.28 219 PHE A C 1
ATOM 1704 O O . PHE A 1 219 ? -6.314 -7.576 24.076 1.00 40.28 219 PHE A O 1
ATOM 1711 N N . SER A 1 220 ? -5.838 -9.432 25.238 1.00 30.45 220 SER A N 1
ATOM 1712 C CA . SER A 1 220 ? -5.084 -8.758 26.287 1.00 30.45 220 SER A CA 1
ATOM 1713 C C . SER A 1 220 ? -3.667 -8.568 25.750 1.00 30.45 220 SER A C 1
ATOM 1715 O O . SER A 1 220 ? -2.881 -9.513 25.739 1.00 30.45 220 SER A O 1
ATOM 1717 N N . PHE A 1 221 ? -3.394 -7.371 25.238 1.00 42.19 221 PHE A N 1
ATOM 1718 C CA . PHE A 1 221 ? -2.038 -6.842 25.179 1.00 42.19 221 PHE A CA 1
ATOM 1719 C C . PHE A 1 221 ? -1.627 -6.377 26.579 1.00 42.19 221 PHE A C 1
ATOM 1721 O O . PHE A 1 221 ? -2.456 -5.681 27.237 1.00 42.19 221 PHE A O 1
#

InterPro domains:
  IPR011043 Galactose oxidase/kelch, beta-propeller [SSF50965] (76-215)
  IPR015915 Kelch-type beta-propeller [G3DSA:2.120.10.80] (59-220)

Sequence (221 aa):
MMASSSEKREVVSQAGVATKLYVYLEHAIGSGPLIYSLFEIALPNPLPPPPIAAPPVKVKPLPNPNPILQLKLGEYPRYMCCVQLGSNFYLFGGKYDDLDLCDHGDIDEEIKKKYSNVTRDDYPRDVYIFDPTTTAAADADGNDDKLMKAMMMNTGKSKPVAFVVDEKIYVLGSTFTFKSGNLIKNLAEKEAIKEQALFEMYDPSDDKWTVLPNQGKGFSF

Secondary structure (DSSP, 8-state):
-------------------EEEEEEEEESTTS-EEEEEEEEEPPSSPPPPPSSPPP---PPPP-PPPSEEEPBTTB-BT-EEEEETTEEEEE--BPPPGGGG-SS-S-HHHHHHHTT----SS---EEEE-GGGPPPPPSS--GGGPEE-PPPSS--EEEEEEEETTEEEEEEES----SS----SHHHHHHHHTS--EEEEETTTTEEEEPPP--SS---

pLDDT: mean 76.21, std 18.49, range [30.45, 98.38]